Protein AF-A0A7S2AUG2-F1 (afdb_monomer_lite)

Structure (mmCIF, N/CA/C/O backbone):
data_AF-A0A7S2AUG2-F1
#
_entry.id   AF-A0A7S2AUG2-F1
#
loop_
_atom_site.group_PDB
_atom_site.id
_atom_site.type_symbol
_atom_site.label_atom_id
_atom_site.label_alt_id
_atom_site.label_comp_id
_atom_site.label_asym_id
_atom_site.label_entity_id
_atom_site.label_seq_id
_atom_site.pdbx_PDB_ins_code
_atom_site.Cartn_x
_atom_site.Cartn_y
_atom_site.Cartn_z
_atom_site.occupancy
_atom_site.B_iso_or_equiv
_atom_site.auth_seq_id
_atom_site.auth_comp_id
_atom_site.auth_asym_id
_atom_site.auth_atom_id
_atom_site.pdbx_PDB_model_num
ATOM 1 N N . GLU A 1 1 ? -37.306 -0.363 80.518 1.00 59.56 1 GLU A N 1
ATOM 2 C CA . GLU A 1 1 ? -37.114 -1.447 79.529 1.00 59.56 1 GLU A CA 1
ATOM 3 C C . GLU A 1 1 ? -37.468 -1.031 78.102 1.00 59.56 1 GLU A C 1
ATOM 5 O O . GLU A 1 1 ? -36.649 -1.265 77.224 1.00 59.56 1 GLU A O 1
ATOM 10 N N . GLU A 1 2 ? -38.588 -0.342 77.850 1.00 64.19 2 GLU A N 1
ATOM 11 C CA . GLU A 1 2 ? -38.976 0.049 76.476 1.00 64.19 2 GLU A CA 1
ATOM 12 C C . GLU A 1 2 ? -37.967 0.936 75.726 1.00 64.19 2 GLU A C 1
ATOM 14 O O . GLU A 1 2 ? -37.746 0.737 74.535 1.00 64.19 2 GLU A O 1
ATOM 19 N N . MET A 1 3 ? -37.317 1.888 76.406 1.00 69.75 3 MET A N 1
ATOM 20 C CA . MET A 1 3 ? -36.352 2.797 75.766 1.00 69.75 3 MET A CA 1
ATOM 21 C C . MET A 1 3 ? -35.108 2.053 75.240 1.00 69.75 3 MET A C 1
ATOM 23 O O . MET A 1 3 ? -34.618 2.369 74.161 1.00 69.75 3 MET A O 1
ATOM 27 N N . ASN A 1 4 ? -34.655 1.009 75.947 1.00 74.69 4 ASN A N 1
ATOM 28 C CA . ASN A 1 4 ? -33.542 0.167 75.493 1.00 74.69 4 ASN A CA 1
ATOM 29 C C . ASN A 1 4 ? -33.949 -0.744 74.326 1.00 74.69 4 ASN A C 1
ATOM 31 O O . ASN A 1 4 ? -33.143 -0.967 73.431 1.00 74.69 4 ASN A O 1
ATOM 35 N N . SER A 1 5 ? -35.191 -1.247 74.308 1.00 76.44 5 SER A N 1
ATOM 36 C CA . SER A 1 5 ? -35.702 -2.029 73.170 1.00 76.44 5 SER A CA 1
ATOM 37 C C . SER A 1 5 ? -35.853 -1.189 71.904 1.00 76.44 5 SER A C 1
ATOM 39 O O . SER A 1 5 ? -35.453 -1.643 70.837 1.00 76.44 5 SER A O 1
ATOM 41 N N . LYS A 1 6 ? -36.366 0.046 72.012 1.00 79.50 6 LYS A N 1
ATOM 42 C CA . LYS A 1 6 ? -36.430 0.971 70.870 1.00 79.50 6 LYS A CA 1
ATOM 43 C C . LYS A 1 6 ? -35.042 1.299 70.332 1.00 79.50 6 LYS A C 1
ATOM 45 O O . LYS A 1 6 ? -34.804 1.141 69.145 1.00 79.50 6 LYS A O 1
ATOM 50 N N . HIS A 1 7 ? -34.103 1.642 71.211 1.00 78.25 7 HIS A N 1
ATOM 51 C CA . HIS A 1 7 ? -32.739 1.951 70.790 1.00 78.25 7 HIS A CA 1
ATOM 52 C C . HIS A 1 7 ? -32.038 0.765 70.101 1.00 78.25 7 HIS A C 1
ATOM 54 O O . HIS A 1 7 ? -31.356 0.954 69.098 1.00 78.25 7 HIS A O 1
ATOM 60 N N . ALA A 1 8 ? -32.237 -0.463 70.593 1.00 80.69 8 ALA A N 1
ATOM 61 C CA . ALA A 1 8 ? -31.700 -1.665 69.956 1.00 80.69 8 ALA A CA 1
ATOM 62 C C . ALA A 1 8 ? -32.336 -1.941 68.581 1.00 80.69 8 ALA A C 1
ATOM 64 O O . ALA A 1 8 ? -31.638 -2.338 67.651 1.00 80.69 8 ALA A O 1
ATOM 65 N N . HIS A 1 9 ? -33.644 -1.713 68.441 1.00 84.81 9 HIS A N 1
ATOM 66 C CA . HIS A 1 9 ? -34.346 -1.835 67.165 1.00 84.81 9 HIS A CA 1
ATOM 67 C C . HIS A 1 9 ? -33.869 -0.793 66.140 1.00 84.81 9 HIS A C 1
ATOM 69 O O . HIS A 1 9 ? -33.627 -1.137 64.982 1.00 84.81 9 HIS A O 1
ATOM 75 N N . ASP A 1 10 ? -33.695 0.459 66.566 1.00 82.31 10 ASP A N 1
ATOM 76 C CA . ASP A 1 10 ? -33.232 1.549 65.703 1.00 82.31 10 ASP A CA 1
ATOM 77 C C . ASP A 1 10 ? -31.793 1.306 65.232 1.00 82.31 10 ASP A C 1
ATOM 79 O O . ASP A 1 10 ? -31.512 1.433 64.045 1.00 82.31 10 ASP A O 1
ATOM 83 N N . MET A 1 11 ? -30.910 0.837 66.122 1.00 83.62 11 MET A N 1
ATOM 84 C CA . MET A 1 11 ? -29.545 0.418 65.773 1.00 83.62 11 MET A CA 1
ATOM 85 C C . MET A 1 11 ? -29.521 -0.684 64.703 1.00 83.62 11 MET A C 1
ATOM 87 O O . MET A 1 11 ? -28.747 -0.602 63.755 1.00 83.62 11 MET A O 1
ATOM 91 N N . ILE A 1 12 ? -30.372 -1.710 64.831 1.00 87.00 12 ILE A N 1
ATOM 92 C CA . ILE A 1 12 ? -30.453 -2.807 63.849 1.00 87.00 12 ILE A CA 1
ATOM 93 C C . ILE A 1 12 ? -31.020 -2.310 62.514 1.00 87.00 12 ILE A C 1
ATOM 95 O O . ILE A 1 12 ? -30.540 -2.705 61.454 1.00 87.00 12 ILE A O 1
ATOM 99 N N . SER A 1 13 ? -32.031 -1.441 62.552 1.00 83.44 13 SER A N 1
ATOM 100 C CA . SER A 1 13 ? -32.636 -0.870 61.343 1.00 83.44 13 SER A CA 1
ATOM 101 C C . SER A 1 13 ? -31.648 0.020 60.587 1.00 83.44 13 SER A C 1
ATOM 103 O O . SER A 1 13 ? -31.596 -0.022 59.358 1.00 83.44 13 SER A O 1
ATOM 105 N N . GLN A 1 14 ? -30.829 0.781 61.315 1.00 83.06 14 GLN A N 1
ATOM 106 C CA . GLN A 1 14 ? -29.782 1.621 60.747 1.00 83.06 14 GLN A CA 1
ATOM 107 C C . GLN A 1 14 ? -28.657 0.775 60.132 1.00 83.06 14 GLN A C 1
ATOM 109 O O . GLN A 1 14 ? -28.322 0.984 58.972 1.00 83.06 14 GLN A O 1
ATOM 114 N N . ASP A 1 15 ? -28.180 -0.263 60.828 1.00 85.50 15 ASP A N 1
ATOM 115 C CA . ASP A 1 15 ? -27.170 -1.199 60.302 1.00 85.50 15 ASP A CA 1
ATOM 116 C C . ASP A 1 15 ? -27.651 -1.929 59.030 1.00 85.50 15 ASP A C 1
ATOM 118 O O . ASP A 1 15 ? -26.921 -2.048 58.045 1.00 85.50 15 ASP A O 1
ATOM 122 N N . LEU A 1 16 ? -28.921 -2.354 58.997 1.00 86.25 16 LEU A N 1
ATOM 123 C CA . LEU A 1 16 ? -29.547 -2.928 57.799 1.00 86.25 16 LEU A CA 1
ATOM 124 C C . LEU A 1 16 ? -29.630 -1.918 56.648 1.00 86.25 16 LEU A C 1
ATOM 126 O O . LEU A 1 16 ? -29.385 -2.288 55.499 1.00 86.25 16 LEU A O 1
ATOM 130 N N . THR A 1 17 ? -29.964 -0.662 56.943 1.00 87.00 17 THR A N 1
ATOM 131 C CA . THR A 1 17 ? -30.062 0.408 55.939 1.00 87.00 17 THR A CA 1
ATOM 132 C C . THR A 1 17 ? -28.692 0.716 55.341 1.00 87.00 17 THR A C 1
ATOM 134 O O . THR A 1 17 ? -28.545 0.681 54.118 1.00 87.00 17 THR A O 1
ATOM 137 N N . ASP A 1 18 ? -27.675 0.885 56.185 1.00 85.31 18 ASP A N 1
ATOM 138 C CA . ASP A 1 18 ? -26.287 1.107 55.773 1.00 85.31 18 ASP A CA 1
ATOM 139 C C . ASP A 1 18 ? -25.755 -0.087 54.961 1.00 85.31 18 ASP A C 1
ATOM 141 O O . ASP A 1 18 ? -25.044 0.076 53.965 1.00 85.31 18 ASP A O 1
ATOM 145 N N . SER A 1 19 ? -26.119 -1.316 55.342 1.00 86.88 19 SER A N 1
ATOM 146 C CA . SER A 1 19 ? -25.748 -2.528 54.605 1.00 86.88 19 SER A CA 1
ATOM 147 C C . SER A 1 19 ? -26.384 -2.573 53.210 1.00 86.88 19 SER A C 1
ATOM 149 O O . SER A 1 19 ? -25.706 -2.891 52.228 1.00 86.88 19 SER A O 1
ATOM 151 N N . ILE A 1 20 ? -27.666 -2.207 53.094 1.00 88.12 20 ILE A N 1
ATOM 152 C CA . ILE A 1 20 ? -28.375 -2.126 51.810 1.00 88.12 20 ILE A CA 1
ATOM 153 C C . ILE A 1 20 ? -27.766 -1.034 50.927 1.00 88.12 20 ILE A C 1
ATOM 155 O O . ILE A 1 20 ? -27.538 -1.287 49.745 1.00 88.12 20 ILE A O 1
ATOM 159 N N . GLU A 1 21 ? -27.475 0.148 51.471 1.00 87.62 21 GLU A N 1
ATOM 160 C CA . GLU A 1 21 ? -26.877 1.252 50.714 1.00 87.62 21 GLU A CA 1
ATOM 161 C C . GLU A 1 21 ? -25.487 0.876 50.186 1.00 87.62 21 GLU A C 1
ATOM 163 O O . GLU A 1 21 ? -25.208 1.011 48.990 1.00 87.62 21 GLU A O 1
ATOM 168 N N . ASN A 1 22 ? -24.640 0.298 51.043 1.00 82.31 22 ASN A N 1
ATOM 169 C CA . ASN A 1 22 ? -23.328 -0.197 50.638 1.00 82.31 22 ASN A CA 1
ATOM 170 C C . ASN A 1 22 ? -23.440 -1.282 49.559 1.00 82.31 22 ASN A C 1
ATOM 172 O O . ASN A 1 22 ? -22.721 -1.231 48.561 1.00 82.31 22 ASN A O 1
ATOM 176 N N . ALA A 1 23 ? -24.374 -2.230 49.702 1.00 85.88 23 ALA A N 1
ATOM 177 C CA . ALA A 1 23 ? -24.614 -3.257 48.691 1.00 85.88 23 ALA A CA 1
ATOM 178 C C . ALA A 1 23 ? -25.109 -2.661 47.360 1.00 85.88 23 ALA A C 1
ATOM 180 O O . ALA A 1 23 ? -24.670 -3.096 46.293 1.00 85.88 23 ALA A O 1
ATOM 181 N N . GLN A 1 24 ? -25.987 -1.654 47.396 1.00 84.56 24 GLN A N 1
ATOM 182 C CA . GLN A 1 24 ? -26.474 -0.951 46.205 1.00 84.56 24 GLN A CA 1
ATOM 183 C C . GLN A 1 24 ? -25.341 -0.200 45.493 1.00 84.56 24 GLN A C 1
ATOM 185 O O . GLN A 1 24 ? -25.209 -0.315 44.270 1.00 84.56 24 GLN A O 1
ATOM 190 N N . LYS A 1 25 ? -24.472 0.484 46.243 1.00 83.56 25 LYS A N 1
ATOM 191 C CA . LYS A 1 25 ? -23.287 1.163 45.705 1.00 83.56 25 LYS A CA 1
ATOM 192 C C . LYS A 1 25 ? -22.303 0.181 45.067 1.00 83.56 25 LYS A C 1
ATOM 194 O O . LYS A 1 25 ? -21.866 0.391 43.936 1.00 83.56 25 LYS A O 1
ATOM 199 N N . ASP A 1 26 ? -22.038 -0.938 45.736 1.00 84.06 26 ASP A N 1
ATOM 200 C CA . ASP A 1 26 ? -21.208 -2.025 45.214 1.00 84.06 26 ASP A CA 1
ATOM 201 C C . ASP A 1 26 ? -21.760 -2.591 43.898 1.00 84.06 26 ASP A C 1
ATOM 203 O O . ASP A 1 26 ? -21.009 -2.857 42.954 1.00 84.06 26 ASP A O 1
ATOM 207 N N . ILE A 1 27 ? -23.080 -2.793 43.818 1.00 85.69 27 ILE A N 1
ATOM 208 C CA . ILE A 1 27 ? -23.756 -3.269 42.605 1.00 85.69 27 ILE A CA 1
ATOM 209 C C . ILE A 1 27 ? -23.610 -2.243 41.480 1.00 85.69 27 ILE A C 1
ATOM 211 O O . ILE A 1 27 ? -23.295 -2.633 40.349 1.00 85.69 27 ILE A O 1
ATOM 215 N N . ALA A 1 28 ? -23.800 -0.954 41.768 1.00 81.50 28 ALA A N 1
ATOM 216 C CA . ALA A 1 28 ? -23.652 0.117 40.789 1.00 81.50 28 ALA A CA 1
ATOM 217 C C . ALA A 1 28 ? -22.216 0.176 40.241 1.00 81.50 28 ALA A C 1
ATOM 219 O O . ALA A 1 28 ? -22.011 0.079 39.026 1.00 81.50 28 ALA A O 1
ATOM 220 N N . GLU A 1 29 ? -21.205 0.210 41.115 1.00 79.94 29 GLU A N 1
ATOM 221 C CA . GLU A 1 29 ? -19.793 0.229 40.716 1.00 79.94 29 GLU A CA 1
ATOM 222 C C . GLU A 1 29 ? -19.404 -1.018 39.910 1.00 79.94 29 GLU A C 1
ATOM 224 O O . GLU A 1 29 ? -18.753 -0.918 38.859 1.00 79.94 29 GLU A O 1
ATOM 229 N N . LYS A 1 30 ? -19.836 -2.211 40.342 1.00 83.94 30 LYS A N 1
ATOM 230 C CA . LYS A 1 30 ? -19.576 -3.466 39.616 1.00 83.94 30 LYS A CA 1
ATOM 231 C C . LYS A 1 30 ? -20.273 -3.490 38.259 1.00 83.94 30 LYS A C 1
ATOM 233 O O . LYS A 1 30 ? -19.683 -3.981 37.292 1.00 83.94 30 LYS A O 1
ATOM 238 N N . THR A 1 31 ? -21.476 -2.931 38.151 1.00 85.31 31 THR A N 1
ATOM 239 C CA . THR A 1 31 ? -22.224 -2.840 36.888 1.00 85.31 31 THR A CA 1
ATOM 240 C C . THR A 1 31 ? -21.525 -1.913 35.899 1.00 85.31 31 THR A C 1
ATOM 242 O O . THR A 1 31 ? -21.250 -2.332 34.771 1.00 85.31 31 THR A O 1
ATOM 245 N N . VAL A 1 32 ? -21.127 -0.713 36.332 1.00 84.12 32 VAL A N 1
ATOM 246 C CA . VAL A 1 32 ? -20.344 0.229 35.514 1.00 84.12 32 VAL A CA 1
ATOM 247 C C . VAL A 1 32 ? -19.020 -0.403 35.086 1.00 84.12 32 VAL A C 1
ATOM 249 O O . VAL A 1 32 ? -18.638 -0.362 33.914 1.00 84.12 32 VAL A O 1
ATOM 252 N N . THR A 1 33 ? -18.327 -1.073 36.009 1.00 77.38 33 THR A N 1
ATOM 253 C CA . THR A 1 33 ? -17.048 -1.727 35.713 1.00 77.38 33 THR A CA 1
ATOM 254 C C . THR A 1 33 ? -17.209 -2.866 34.707 1.00 77.38 33 THR A C 1
ATOM 256 O O . THR A 1 33 ? -16.374 -3.015 33.811 1.00 77.38 33 THR A O 1
ATOM 259 N N . LYS A 1 34 ? -18.280 -3.661 34.819 1.00 84.44 34 LYS A N 1
ATOM 260 C CA . LYS A 1 34 ? -18.617 -4.726 33.867 1.00 84.44 34 LYS A CA 1
ATOM 261 C C . LYS A 1 34 ? -18.891 -4.154 32.479 1.00 84.44 34 LYS A C 1
ATOM 263 O O . LYS A 1 34 ? -18.323 -4.659 31.513 1.00 84.44 34 LYS A O 1
ATOM 268 N N . GLN A 1 35 ? -19.704 -3.102 32.381 1.00 81.62 35 GLN A N 1
ATOM 269 C CA . GLN A 1 35 ? -20.001 -2.438 31.110 1.00 81.62 35 GLN A CA 1
ATOM 270 C C . GLN A 1 35 ? -18.728 -1.882 30.465 1.00 81.62 35 GLN A C 1
ATOM 272 O O . GLN A 1 35 ? -18.445 -2.200 29.314 1.00 81.62 35 GLN A O 1
ATOM 277 N N . ARG A 1 36 ? -17.889 -1.169 31.229 1.00 75.25 36 ARG A N 1
ATOM 278 C CA . ARG A 1 36 ? -16.605 -0.639 30.742 1.00 75.25 36 ARG A CA 1
ATOM 279 C C . ARG A 1 36 ? -15.670 -1.742 30.241 1.00 75.25 36 ARG A C 1
ATOM 281 O O . ARG A 1 36 ? -15.009 -1.579 29.220 1.00 75.25 36 ARG A O 1
ATOM 288 N N . LYS A 1 37 ? -15.597 -2.876 30.950 1.00 80.25 37 LYS A N 1
ATOM 289 C CA . LYS A 1 37 ? -14.796 -4.033 30.519 1.00 80.25 37 LYS A CA 1
ATOM 290 C C . LYS A 1 37 ? -15.353 -4.674 29.247 1.00 80.25 37 LYS A C 1
ATOM 292 O O . LYS A 1 37 ? -14.564 -5.059 28.392 1.00 80.25 37 LYS A O 1
ATOM 297 N N . ALA A 1 38 ? -16.674 -4.779 29.112 1.00 84.31 38 ALA A N 1
ATOM 298 C CA . ALA A 1 38 ? -17.313 -5.317 27.913 1.00 84.31 38 ALA A CA 1
ATOM 299 C C . ALA A 1 38 ? -17.087 -4.410 26.691 1.00 84.31 38 ALA A C 1
ATOM 301 O O . ALA A 1 38 ? -16.708 -4.903 25.631 1.00 84.31 38 ALA A O 1
ATOM 302 N N . GLU A 1 39 ? -17.239 -3.094 26.862 1.00 82.19 39 GLU A N 1
ATOM 303 C CA . GLU A 1 39 ? -16.963 -2.084 25.834 1.00 82.19 39 GLU A CA 1
ATOM 304 C C . GLU A 1 39 ? -15.495 -2.133 25.394 1.00 82.19 39 GLU A C 1
ATOM 306 O O . GLU A 1 39 ? -15.204 -2.255 24.204 1.00 82.19 39 GLU A O 1
ATOM 311 N N . LYS A 1 40 ? -14.562 -2.158 26.354 1.00 81.56 40 LYS A N 1
ATOM 312 C CA . LYS A 1 40 ? -13.132 -2.282 26.056 1.00 81.56 40 LYS A CA 1
ATOM 313 C C . LYS A 1 40 ? -12.797 -3.592 25.341 1.00 81.56 40 LYS A C 1
ATOM 315 O O . LYS A 1 40 ? -12.080 -3.571 24.352 1.00 81.56 40 LYS A O 1
ATOM 320 N N . ALA A 1 41 ? -13.359 -4.720 25.776 1.00 83.31 41 ALA A N 1
ATOM 321 C CA . ALA A 1 41 ? -13.137 -6.003 25.112 1.00 83.31 41 ALA A CA 1
ATOM 322 C C . ALA A 1 41 ? -13.659 -6.018 23.663 1.00 83.31 41 ALA A C 1
ATOM 324 O O . ALA A 1 41 ? -13.050 -6.647 22.797 1.00 83.31 41 ALA A O 1
ATOM 325 N N . ALA A 1 42 ? -14.774 -5.335 23.386 1.00 85.75 42 ALA A N 1
ATOM 326 C CA . ALA A 1 42 ? -15.290 -5.181 22.028 1.00 85.75 42 ALA A CA 1
ATOM 327 C C . ALA A 1 42 ? -14.369 -4.297 21.168 1.00 85.75 42 ALA A C 1
ATOM 329 O O . ALA A 1 42 ? -14.062 -4.666 20.032 1.00 85.75 42 ALA A O 1
ATOM 330 N N . LEU A 1 43 ? -13.880 -3.181 21.721 1.00 83.94 43 LEU A N 1
ATOM 331 C CA . LEU A 1 43 ? -12.926 -2.295 21.050 1.00 83.94 43 LEU A CA 1
ATOM 332 C C . LEU A 1 43 ? -11.610 -3.017 20.735 1.00 83.94 43 LEU A C 1
ATOM 334 O O . LEU A 1 43 ? -11.161 -2.989 19.591 1.00 83.94 43 LEU A O 1
ATOM 338 N N . ASP A 1 44 ? -11.043 -3.720 21.717 1.00 87.19 44 ASP A N 1
ATOM 339 C CA . ASP A 1 44 ? -9.790 -4.463 21.576 1.00 87.19 44 ASP A CA 1
ATOM 340 C C . ASP A 1 44 ? -9.933 -5.574 20.518 1.00 87.19 44 ASP A C 1
ATOM 342 O O . ASP A 1 44 ? -9.045 -5.762 19.689 1.00 87.19 44 ASP A O 1
ATOM 346 N N . LYS A 1 45 ? -11.081 -6.273 20.464 1.00 89.50 45 LYS A N 1
ATOM 347 C CA . LYS A 1 45 ? -11.375 -7.247 19.394 1.00 89.50 45 LYS A CA 1
ATOM 348 C C . LYS A 1 45 ? -11.443 -6.598 18.013 1.00 89.50 45 LYS A C 1
ATOM 350 O O . LYS A 1 45 ? -10.901 -7.156 17.058 1.00 89.50 45 LYS A O 1
ATOM 355 N N . LYS A 1 46 ? -12.089 -5.434 17.894 1.00 88.12 46 LYS A N 1
ATOM 356 C CA . LYS A 1 46 ? -12.156 -4.683 16.630 1.00 88.12 46 LYS A CA 1
ATOM 357 C C . LYS A 1 46 ? -10.757 -4.243 16.188 1.00 88.12 46 LYS A C 1
ATOM 359 O O . LYS A 1 46 ? -10.386 -4.464 15.037 1.00 88.12 46 LYS A O 1
ATOM 364 N N . GLN A 1 47 ? -9.965 -3.680 17.103 1.00 90.38 47 GLN A N 1
ATOM 365 C CA . GLN A 1 47 ? -8.585 -3.268 16.836 1.00 90.38 47 GLN A CA 1
ATOM 366 C C . GLN A 1 47 ? -7.691 -4.447 16.457 1.00 90.38 47 GLN A C 1
ATOM 368 O O . GLN A 1 47 ? -6.891 -4.318 15.533 1.00 90.38 47 GLN A O 1
ATOM 373 N N . LEU A 1 48 ? -7.842 -5.601 17.109 1.00 89.94 48 LEU A N 1
ATOM 374 C CA . LEU A 1 48 ? -7.094 -6.808 16.762 1.00 89.94 48 LEU A CA 1
ATOM 375 C C . LEU A 1 48 ? -7.393 -7.258 15.325 1.00 89.94 48 LEU A C 1
ATOM 377 O O . LEU A 1 48 ? -6.463 -7.555 14.575 1.00 89.94 48 LEU A O 1
ATOM 381 N N . GLY A 1 49 ? -8.670 -7.267 14.926 1.00 90.69 49 GLY A N 1
ATOM 382 C CA . GLY A 1 49 ? -9.079 -7.610 13.561 1.00 90.69 49 GLY A CA 1
ATOM 383 C C . GLY A 1 49 ? -8.479 -6.658 12.526 1.00 90.69 49 GLY A C 1
ATOM 384 O O . GLY A 1 49 ? -7.814 -7.101 11.592 1.00 90.69 49 GLY A O 1
ATOM 385 N N . ALA A 1 50 ? -8.627 -5.349 12.747 1.00 92.19 50 ALA A N 1
ATOM 386 C CA . ALA A 1 50 ? -8.046 -4.323 11.882 1.00 92.19 50 ALA A CA 1
ATOM 387 C C . ALA A 1 50 ? -6.514 -4.448 11.779 1.00 92.19 50 ALA A C 1
ATOM 389 O O . ALA A 1 50 ? -5.962 -4.449 10.683 1.00 92.19 50 ALA A O 1
ATOM 390 N N . THR A 1 51 ? -5.827 -4.639 12.909 1.00 89.81 51 THR A N 1
ATOM 391 C CA . THR A 1 51 ? -4.361 -4.789 12.950 1.00 89.81 51 THR A CA 1
ATOM 392 C C . THR A 1 51 ? -3.899 -6.044 12.214 1.00 89.81 51 THR A C 1
ATOM 394 O O . THR A 1 51 ? -2.875 -6.022 11.536 1.00 89.81 51 THR A O 1
ATOM 397 N N . THR A 1 52 ? -4.654 -7.139 12.313 1.00 93.50 52 THR A N 1
ATOM 398 C CA . THR A 1 52 ? -4.342 -8.390 11.607 1.00 93.50 52 THR A CA 1
ATOM 399 C C . THR A 1 52 ? -4.462 -8.213 10.095 1.00 93.50 52 THR A C 1
ATOM 401 O O . THR A 1 52 ? -3.570 -8.645 9.366 1.00 93.50 52 THR A O 1
ATOM 404 N N . ASN A 1 53 ? -5.505 -7.521 9.629 1.00 91.94 53 ASN A N 1
ATOM 405 C CA . ASN A 1 53 ? -5.682 -7.222 8.207 1.00 91.94 53 ASN A CA 1
ATOM 406 C C . ASN A 1 53 ? -4.552 -6.329 7.678 1.00 91.94 53 ASN A C 1
ATOM 408 O O . ASN A 1 53 ? -3.893 -6.690 6.706 1.00 91.94 53 ASN A O 1
ATOM 412 N N . VAL A 1 54 ? -4.250 -5.231 8.379 1.00 94.44 54 VAL A N 1
ATOM 413 C CA . VAL A 1 54 ? -3.152 -4.318 8.015 1.00 94.44 54 VAL A CA 1
ATOM 414 C C . VAL A 1 54 ? -1.802 -5.044 8.003 1.00 94.44 54 VAL A C 1
ATOM 416 O O . VAL A 1 54 ? -0.973 -4.811 7.125 1.00 94.44 54 VAL A O 1
ATOM 419 N N . LYS A 1 55 ? -1.560 -5.970 8.941 1.00 94.75 55 LYS A N 1
ATOM 420 C CA . LYS A 1 55 ? -0.344 -6.799 8.946 1.00 94.75 55 LYS A CA 1
ATOM 421 C C . LYS A 1 55 ? -0.245 -7.666 7.688 1.00 94.75 55 LYS A C 1
ATOM 423 O O . LYS A 1 55 ? 0.821 -7.697 7.081 1.00 94.75 55 LYS A O 1
ATOM 428 N N . ALA A 1 56 ? -1.329 -8.331 7.290 1.00 95.06 56 ALA A N 1
ATOM 429 C CA . ALA A 1 56 ? -1.348 -9.170 6.093 1.00 95.06 56 ALA A CA 1
ATOM 430 C C . ALA A 1 56 ? -1.117 -8.352 4.807 1.00 95.06 56 ALA A C 1
ATOM 432 O O . ALA A 1 56 ? -0.338 -8.754 3.943 1.00 95.06 56 ALA A O 1
ATOM 433 N N . GLU A 1 57 ? -1.734 -7.174 4.694 1.00 94.56 57 GLU A N 1
ATOM 434 C CA . GLU A 1 57 ? -1.510 -6.256 3.569 1.00 94.56 57 GLU A CA 1
ATOM 435 C C . GLU A 1 57 ? -0.063 -5.755 3.506 1.00 94.56 57 GLU A C 1
ATOM 437 O O . GLU A 1 57 ? 0.543 -5.727 2.430 1.00 94.56 57 GLU A O 1
ATOM 442 N N . ASN A 1 58 ? 0.529 -5.424 4.656 1.00 95.25 58 ASN A N 1
ATOM 443 C CA . ASN A 1 58 ? 1.928 -5.012 4.743 1.00 95.25 58 ASN A CA 1
ATOM 444 C C . ASN A 1 58 ? 2.890 -6.142 4.350 1.00 95.25 58 ASN A C 1
ATOM 446 O O . ASN A 1 58 ? 3.861 -5.888 3.639 1.00 95.25 58 ASN A O 1
ATOM 450 N N . GLU A 1 59 ? 2.628 -7.384 4.766 1.00 96.12 59 GLU A N 1
ATOM 451 C CA . GLU A 1 59 ? 3.433 -8.552 4.376 1.00 96.12 59 GLU A CA 1
ATOM 452 C C . GLU A 1 59 ? 3.387 -8.782 2.858 1.00 96.12 59 GLU A C 1
ATOM 454 O O . GLU A 1 59 ? 4.431 -8.965 2.226 1.00 96.12 59 GLU A O 1
ATOM 459 N N . ASN A 1 60 ? 2.201 -8.677 2.254 1.00 94.69 60 ASN A N 1
ATOM 460 C CA . ASN A 1 60 ? 2.035 -8.778 0.804 1.00 94.69 60 ASN A CA 1
ATOM 461 C C . ASN A 1 60 ? 2.753 -7.644 0.061 1.00 94.69 60 ASN A C 1
ATOM 463 O O . ASN A 1 60 ? 3.447 -7.886 -0.928 1.00 94.69 60 ASN A O 1
ATOM 467 N N . THR A 1 61 ? 2.630 -6.412 0.555 1.00 95.38 61 THR A N 1
ATOM 468 C CA . THR A 1 61 ? 3.284 -5.237 -0.037 1.00 95.38 61 THR A CA 1
ATOM 469 C C . THR A 1 61 ? 4.802 -5.345 0.058 1.00 95.38 61 THR A C 1
ATOM 471 O O . THR A 1 61 ? 5.505 -5.051 -0.911 1.00 95.38 61 THR A O 1
ATOM 474 N N . LEU A 1 62 ? 5.328 -5.825 1.188 1.00 96.38 62 LEU A N 1
ATOM 475 C CA . LEU A 1 62 ? 6.757 -6.063 1.373 1.00 96.38 62 LEU A CA 1
ATOM 476 C C . LEU A 1 62 ? 7.276 -7.119 0.391 1.00 96.38 62 LEU A C 1
ATOM 478 O O . LEU A 1 62 ? 8.319 -6.911 -0.234 1.00 96.38 62 LEU A O 1
ATOM 482 N N . ALA A 1 63 ? 6.549 -8.225 0.222 1.00 96.38 63 ALA A N 1
ATOM 483 C CA . ALA A 1 63 ? 6.908 -9.271 -0.731 1.00 96.38 63 ALA A CA 1
ATOM 484 C C . ALA A 1 63 ? 6.907 -8.742 -2.175 1.00 96.38 63 ALA A C 1
ATOM 486 O O . ALA A 1 63 ? 7.897 -8.910 -2.889 1.00 96.38 63 ALA A O 1
ATOM 487 N N . ALA A 1 64 ? 5.849 -8.033 -2.582 1.00 95.75 64 ALA A N 1
ATOM 488 C CA . ALA A 1 64 ? 5.742 -7.435 -3.913 1.00 95.75 64 ALA A CA 1
ATOM 489 C C . ALA A 1 64 ? 6.871 -6.425 -4.181 1.00 95.75 64 ALA A C 1
ATOM 491 O O . ALA A 1 64 ? 7.547 -6.503 -5.207 1.00 95.75 64 ALA A O 1
ATOM 492 N N . THR A 1 65 ? 7.137 -5.538 -3.220 1.00 95.31 65 THR A N 1
ATOM 493 C CA . THR A 1 65 ? 8.191 -4.517 -3.324 1.00 95.31 65 THR A CA 1
ATOM 494 C C . THR A 1 65 ? 9.581 -5.146 -3.397 1.00 95.31 65 THR A C 1
ATOM 496 O O . THR A 1 65 ? 10.450 -4.670 -4.128 1.00 95.31 65 THR A O 1
ATOM 499 N N . THR A 1 66 ? 9.809 -6.238 -2.663 1.00 97.00 66 THR A N 1
ATOM 500 C CA . THR A 1 66 ? 11.086 -6.961 -2.692 1.00 97.00 66 THR A CA 1
ATOM 501 C C . THR A 1 66 ? 11.330 -7.559 -4.073 1.00 97.00 66 THR A C 1
ATOM 503 O O . THR A 1 66 ? 12.401 -7.347 -4.646 1.00 97.00 66 THR A O 1
ATOM 506 N N . THR A 1 67 ? 10.329 -8.231 -4.645 1.00 96.19 67 THR A N 1
ATOM 507 C CA . THR A 1 67 ? 10.398 -8.763 -6.011 1.00 96.19 67 THR A CA 1
ATOM 508 C C . THR A 1 67 ? 10.670 -7.649 -7.017 1.00 96.19 67 THR A C 1
ATOM 510 O O . THR A 1 67 ? 11.652 -7.719 -7.757 1.00 96.19 67 THR A O 1
ATOM 513 N N . GLU A 1 68 ? 9.898 -6.563 -6.974 1.00 96.19 68 GLU A N 1
ATOM 514 C CA . GLU A 1 68 ? 10.062 -5.432 -7.890 1.00 96.19 68 GLU A CA 1
ATOM 515 C C . GLU A 1 68 ? 11.460 -4.798 -7.785 1.00 96.19 68 GLU A C 1
ATOM 517 O O . GLU A 1 68 ? 12.081 -4.463 -8.796 1.00 96.19 68 GLU A O 1
ATOM 522 N N . CYS A 1 69 ? 12.001 -4.674 -6.571 1.00 97.00 69 CYS A N 1
ATOM 523 C CA . CYS A 1 69 ? 13.353 -4.169 -6.347 1.00 97.00 69 CYS A CA 1
ATOM 524 C C . CYS A 1 69 ? 14.408 -5.070 -7.007 1.00 97.00 69 CYS A C 1
ATOM 526 O O . CYS A 1 69 ? 15.324 -4.573 -7.671 1.00 97.00 69 CYS A O 1
ATOM 528 N N . THR A 1 70 ? 14.269 -6.394 -6.880 1.00 95.62 70 THR A N 1
ATOM 529 C CA . THR A 1 70 ? 15.200 -7.343 -7.508 1.00 95.62 70 THR A CA 1
ATOM 530 C C . THR A 1 70 ? 15.129 -7.304 -9.033 1.00 95.62 70 THR A C 1
ATOM 532 O O . THR A 1 70 ? 16.169 -7.191 -9.685 1.00 95.62 70 THR A O 1
ATOM 535 N N . GLU A 1 71 ? 13.926 -7.297 -9.608 1.00 95.75 71 GLU A N 1
ATOM 536 C CA . GLU A 1 71 ? 13.718 -7.225 -11.056 1.00 95.75 71 GLU A CA 1
ATOM 537 C C . GLU A 1 71 ? 14.258 -5.915 -11.635 1.00 95.75 71 GLU A C 1
ATOM 539 O O . GLU A 1 71 ? 15.004 -5.920 -12.620 1.00 95.75 71 GLU A O 1
ATOM 544 N N . LYS A 1 72 ? 13.961 -4.778 -10.990 1.00 96.69 72 LYS A N 1
ATOM 545 C CA . LYS A 1 72 ? 14.480 -3.470 -11.412 1.00 96.69 72 LYS A CA 1
ATOM 546 C C . LYS A 1 72 ? 15.996 -3.406 -11.326 1.00 96.69 72 LYS A C 1
ATOM 548 O O . LYS A 1 72 ? 16.618 -2.839 -12.222 1.00 96.69 72 LYS A O 1
ATOM 553 N N . LYS A 1 73 ? 16.602 -3.991 -10.291 1.00 97.00 73 LYS A N 1
ATOM 554 C CA . LYS A 1 73 ? 18.062 -4.043 -10.153 1.00 97.00 73 LYS A CA 1
ATOM 555 C C . LYS A 1 73 ? 18.705 -4.828 -11.298 1.00 97.00 73 LYS A C 1
ATOM 557 O O . LYS A 1 73 ? 19.683 -4.350 -11.872 1.00 97.00 73 LYS A O 1
ATOM 562 N N . LEU A 1 74 ? 18.151 -5.990 -11.649 1.00 95.25 74 LEU A N 1
ATOM 563 C CA . LEU A 1 74 ? 18.632 -6.797 -12.775 1.00 95.25 74 LEU A CA 1
ATOM 564 C C . LEU A 1 74 ? 18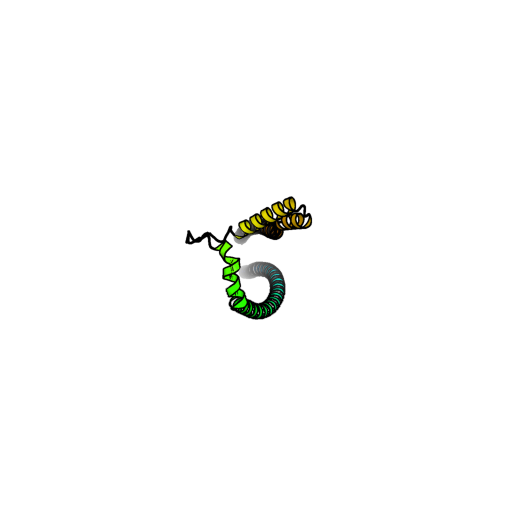.462 -6.049 -14.103 1.00 95.25 74 LEU A C 1
ATOM 566 O O . LEU A 1 74 ? 19.441 -5.855 -14.822 1.00 95.25 74 LEU A O 1
ATOM 570 N N . SER A 1 75 ? 17.264 -5.517 -14.368 1.00 95.62 75 SER A N 1
ATOM 571 C CA . SER A 1 75 ? 16.987 -4.742 -15.584 1.00 95.62 75 SER A CA 1
ATOM 572 C C . SER A 1 75 ? 17.887 -3.509 -15.706 1.00 95.62 75 SER A C 1
ATOM 574 O O . SER A 1 75 ? 18.335 -3.164 -16.799 1.00 95.62 75 SER A O 1
ATOM 576 N N . PHE A 1 76 ? 18.184 -2.830 -14.594 1.00 96.44 76 PHE A N 1
ATOM 577 C CA . PHE A 1 76 ? 19.086 -1.682 -14.589 1.00 96.44 76 PHE A CA 1
ATOM 578 C C . PHE A 1 76 ? 20.522 -2.081 -14.946 1.00 96.44 76 PHE A C 1
ATOM 580 O O . PHE A 1 76 ? 21.154 -1.400 -15.752 1.00 96.44 76 PHE A O 1
ATOM 587 N N . ALA A 1 77 ? 21.024 -3.195 -14.404 1.00 95.56 77 ALA A N 1
ATOM 588 C CA . ALA A 1 77 ? 22.355 -3.705 -14.732 1.00 95.56 77 ALA A CA 1
ATOM 589 C C . ALA A 1 77 ? 22.470 -4.095 -16.217 1.00 95.56 77 ALA A C 1
ATOM 591 O O . ALA A 1 77 ? 23.433 -3.713 -16.885 1.00 95.56 77 ALA A O 1
ATOM 592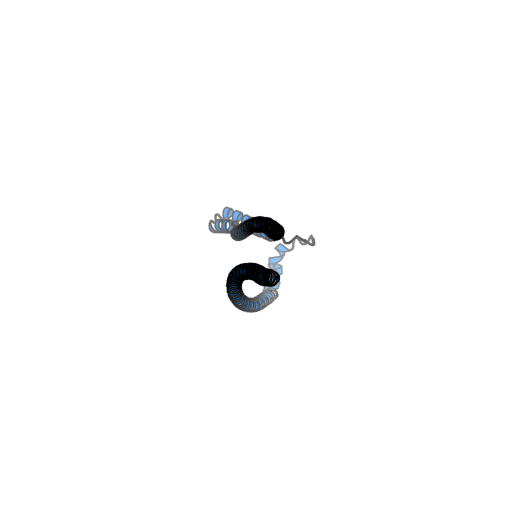 N N . GLU A 1 78 ? 21.462 -4.783 -16.758 1.00 95.38 78 GLU A N 1
ATOM 593 C CA . GLU A 1 78 ? 21.394 -5.136 -18.182 1.00 95.38 78 GLU A CA 1
ATOM 594 C C . GLU A 1 78 ? 21.366 -3.892 -19.075 1.00 95.38 78 GLU A C 1
ATOM 596 O O . GLU A 1 78 ? 22.142 -3.794 -20.026 1.00 95.38 78 GLU A O 1
ATOM 601 N N . LYS A 1 79 ? 20.533 -2.899 -18.737 1.00 93.94 79 LYS A N 1
ATOM 602 C CA . LYS A 1 79 ? 20.457 -1.622 -19.465 1.00 93.94 79 LYS A CA 1
ATOM 603 C C . LYS A 1 79 ? 21.767 -0.848 -19.420 1.00 93.94 79 LYS A C 1
ATOM 605 O O . LYS A 1 79 ? 22.140 -0.237 -20.416 1.00 93.94 79 LYS A O 1
ATOM 610 N N . GLN A 1 80 ? 22.471 -0.860 -18.291 1.00 95.12 80 GLN A N 1
ATOM 611 C CA . GLN A 1 80 ? 23.754 -0.173 -18.168 1.00 95.12 80 GLN A CA 1
ATOM 612 C C . GLN A 1 80 ? 24.815 -0.819 -19.070 1.00 95.12 80 GLN A C 1
ATOM 614 O O . GLN A 1 80 ? 25.568 -0.106 -19.735 1.00 95.12 80 GLN A O 1
ATOM 619 N N . LYS A 1 81 ? 24.826 -2.156 -19.153 1.00 95.06 81 LYS A N 1
ATOM 620 C CA . LYS A 1 81 ? 25.688 -2.892 -20.084 1.00 95.06 81 LYS A CA 1
ATOM 621 C C . LYS A 1 81 ? 25.334 -2.584 -21.543 1.00 95.06 81 LYS A C 1
ATOM 623 O O . LYS A 1 81 ? 26.211 -2.166 -22.292 1.00 95.06 81 LYS A O 1
ATOM 628 N N . LEU A 1 82 ? 24.057 -2.704 -21.914 1.00 95.56 82 LEU A N 1
ATOM 629 C CA . LEU A 1 82 ? 23.564 -2.388 -23.261 1.00 95.56 82 LEU A CA 1
ATOM 630 C C . LEU A 1 82 ? 23.898 -0.955 -23.674 1.00 95.56 82 LEU A C 1
ATOM 632 O O . LEU A 1 82 ? 24.334 -0.730 -24.794 1.00 95.56 82 LEU A O 1
ATOM 636 N N . ARG A 1 83 ? 23.762 0.017 -22.766 1.00 94.81 83 ARG A N 1
ATOM 637 C CA . ARG A 1 83 ? 24.096 1.413 -23.062 1.00 94.81 83 ARG A CA 1
ATOM 638 C C . ARG A 1 83 ? 25.586 1.620 -23.311 1.00 94.81 83 ARG A C 1
ATOM 640 O O . ARG A 1 83 ? 25.947 2.451 -24.137 1.00 94.81 83 ARG A O 1
ATOM 647 N N . LYS A 1 84 ? 26.459 0.881 -22.621 1.00 95.94 84 LYS A N 1
ATOM 648 C CA . LYS A 1 84 ? 27.897 0.920 -22.909 1.00 95.94 84 LYS A CA 1
ATOM 649 C C . LYS A 1 84 ? 28.180 0.393 -24.319 1.00 95.94 84 LYS A C 1
ATOM 651 O O . LYS A 1 84 ? 28.887 1.049 -25.075 1.00 95.94 84 LYS A O 1
ATOM 656 N N . GLU A 1 85 ? 27.580 -0.739 -24.677 1.00 94.75 85 GLU A N 1
ATOM 657 C CA . GLU A 1 85 ? 27.698 -1.328 -26.017 1.00 94.75 85 GLU A CA 1
ATOM 658 C C . GLU A 1 85 ? 27.114 -0.403 -27.102 1.00 94.75 85 GLU A C 1
ATOM 660 O O . GLU A 1 85 ? 27.710 -0.241 -28.164 1.00 94.75 85 GLU A O 1
ATOM 665 N N . GLU A 1 86 ? 25.992 0.266 -26.821 1.00 94.88 86 GLU A N 1
ATOM 666 C CA . GLU A 1 86 ? 25.373 1.260 -27.704 1.00 94.88 86 GLU A CA 1
ATOM 667 C C . GLU A 1 86 ? 26.305 2.454 -27.947 1.00 94.88 86 GLU A C 1
ATOM 669 O O . GLU A 1 86 ? 26.502 2.851 -29.093 1.00 94.88 86 GLU A O 1
ATOM 674 N N . ILE A 1 87 ? 26.926 2.999 -26.894 1.00 94.50 87 ILE A N 1
ATOM 675 C CA . ILE A 1 87 ? 27.890 4.103 -27.017 1.00 94.50 87 ILE A CA 1
ATOM 676 C C . ILE A 1 87 ? 29.082 3.679 -27.880 1.00 94.50 87 ILE A C 1
ATOM 678 O O . ILE A 1 87 ? 29.459 4.414 -28.791 1.00 94.50 87 ILE A O 1
ATOM 682 N N . GLU A 1 88 ? 29.643 2.491 -27.645 1.00 95.00 88 GLU A N 1
ATOM 683 C CA . GLU A 1 88 ? 30.746 1.959 -28.456 1.00 95.00 88 GLU A CA 1
ATOM 684 C C . GLU A 1 88 ? 30.334 1.773 -29.928 1.00 95.00 88 GLU A C 1
ATOM 686 O O . GLU A 1 88 ? 31.103 2.097 -30.836 1.00 95.00 88 GLU A O 1
ATOM 691 N N . ALA A 1 89 ? 29.113 1.296 -30.188 1.00 94.06 89 ALA A N 1
ATOM 692 C CA . ALA A 1 89 ? 28.583 1.140 -31.540 1.00 94.06 89 ALA A CA 1
ATOM 693 C C . ALA A 1 89 ? 28.373 2.489 -32.248 1.00 94.06 89 ALA A C 1
ATOM 695 O O . ALA A 1 89 ? 28.762 2.637 -33.408 1.00 94.06 89 ALA A O 1
ATOM 696 N N . VAL A 1 90 ? 27.815 3.488 -31.556 1.00 92.69 90 VAL A N 1
ATOM 697 C CA . VAL A 1 90 ? 27.657 4.853 -32.083 1.00 92.69 90 VAL A CA 1
ATOM 698 C C . VAL A 1 90 ? 29.020 5.472 -32.379 1.00 92.69 90 VAL A C 1
ATOM 700 O O . VAL A 1 90 ? 29.199 6.087 -33.427 1.00 92.69 90 VAL A O 1
ATOM 703 N N . GLN A 1 91 ? 30.006 5.266 -31.506 1.00 93.06 91 GLN A N 1
ATOM 704 C CA . GLN A 1 91 ? 31.354 5.794 -31.692 1.00 93.06 91 GLN A CA 1
ATOM 705 C C . GLN A 1 91 ? 32.042 5.173 -32.917 1.00 93.06 91 GLN A C 1
ATOM 707 O O . GLN A 1 91 ? 32.604 5.902 -33.732 1.00 93.06 91 GLN A O 1
ATOM 712 N N . LYS A 1 92 ? 31.892 3.857 -33.123 1.00 91.44 92 LYS A N 1
ATOM 713 C CA . LYS A 1 92 ? 32.332 3.180 -34.356 1.00 91.44 92 LYS A CA 1
ATOM 714 C C . LYS A 1 92 ? 31.592 3.679 -35.598 1.00 91.44 92 LYS A C 1
ATOM 716 O O . LYS A 1 92 ? 32.206 3.847 -36.646 1.00 91.44 92 LYS A O 1
ATOM 721 N N . ALA A 1 93 ? 30.288 3.938 -35.510 1.00 89.06 93 ALA A N 1
ATOM 722 C CA . ALA A 1 93 ? 29.530 4.494 -36.630 1.00 89.06 93 ALA A CA 1
ATOM 723 C C . ALA A 1 93 ? 30.031 5.898 -37.009 1.00 89.06 93 ALA A C 1
ATOM 725 O O . ALA A 1 93 ? 30.204 6.185 -38.192 1.00 89.06 93 ALA A O 1
ATOM 726 N N . VAL A 1 94 ? 30.325 6.747 -36.018 1.00 86.38 94 VA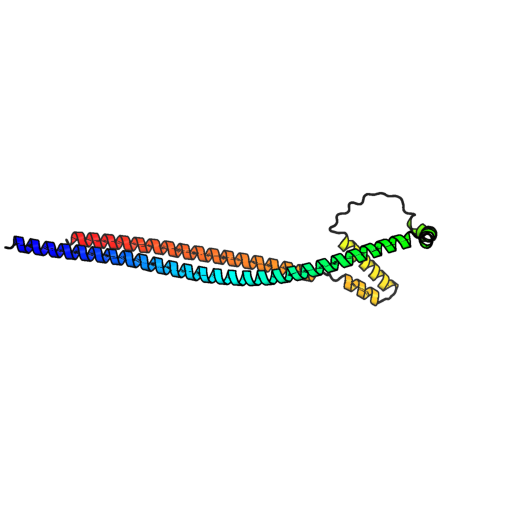L A N 1
ATOM 727 C CA . VAL A 1 94 ? 30.940 8.066 -36.236 1.00 86.38 94 VAL A CA 1
ATOM 728 C C . VAL A 1 94 ? 32.313 7.927 -36.890 1.00 86.38 94 VAL A C 1
ATOM 730 O O . VAL A 1 94 ? 32.602 8.666 -37.828 1.00 86.38 94 VAL A O 1
ATOM 733 N N . GLU A 1 95 ? 33.138 6.974 -36.457 1.00 88.38 95 GLU A N 1
ATOM 734 C CA . GLU A 1 95 ? 34.452 6.706 -37.052 1.00 88.38 95 GLU A CA 1
ATOM 735 C C . GLU A 1 95 ? 34.341 6.281 -38.526 1.00 88.38 95 GLU A C 1
ATOM 737 O O . GLU A 1 95 ? 35.006 6.859 -39.384 1.00 88.38 95 GLU A O 1
ATOM 742 N N . ILE A 1 96 ? 33.436 5.348 -38.847 1.00 85.38 96 ILE A N 1
ATOM 743 C CA . ILE A 1 96 ? 33.177 4.909 -40.228 1.00 85.38 96 ILE A CA 1
ATOM 744 C C . ILE A 1 96 ? 32.686 6.078 -41.089 1.00 85.38 96 ILE A C 1
ATOM 746 O O . ILE A 1 96 ? 33.190 6.280 -42.192 1.00 85.38 96 ILE A O 1
ATOM 750 N N . LEU A 1 97 ? 31.733 6.873 -40.594 1.00 79.56 97 LEU A N 1
ATOM 751 C CA . LEU A 1 97 ? 31.201 8.032 -41.321 1.00 79.56 97 LEU A CA 1
ATOM 752 C C . LEU A 1 97 ? 32.241 9.146 -41.506 1.00 79.56 97 LEU A C 1
ATOM 754 O O . LEU A 1 97 ? 32.189 9.866 -42.500 1.00 79.56 97 LEU A O 1
ATOM 758 N N . SER A 1 98 ? 33.185 9.272 -40.571 1.00 80.81 98 SER A N 1
ATOM 759 C CA . SER A 1 98 ? 34.279 10.251 -40.630 1.00 80.81 98 SER A CA 1
ATOM 760 C C . SER A 1 98 ? 35.480 9.757 -41.440 1.00 80.81 98 SER A C 1
ATOM 762 O O . SER A 1 98 ? 36.396 10.535 -41.707 1.00 80.81 98 SER A O 1
ATOM 764 N N . SER A 1 99 ? 35.503 8.479 -41.834 1.00 81.69 99 SER A N 1
ATOM 765 C CA . SER A 1 99 ? 36.571 7.936 -42.668 1.00 81.69 99 SER A CA 1
ATOM 766 C C . SER A 1 99 ? 36.585 8.625 -44.044 1.00 81.69 99 SER A C 1
ATOM 768 O O . SER A 1 99 ? 35.523 8.911 -44.609 1.00 81.69 99 SER A O 1
ATOM 770 N N . PRO A 1 100 ? 37.767 8.898 -44.625 1.00 70.06 100 PRO A N 1
ATOM 771 C CA . PRO A 1 100 ? 37.887 9.640 -45.883 1.00 70.06 100 PRO A CA 1
ATOM 772 C C . PRO A 1 100 ? 37.203 8.942 -47.073 1.00 70.06 100 PRO A C 1
ATOM 774 O O . PRO A 1 100 ? 36.760 9.610 -48.005 1.00 70.06 100 PRO A O 1
ATOM 777 N N . GLU A 1 101 ? 37.051 7.617 -47.022 1.00 70.88 101 GLU A N 1
ATOM 778 C CA . GLU A 1 101 ? 36.351 6.805 -48.028 1.00 70.88 101 GLU A CA 1
ATOM 779 C C . GLU A 1 101 ? 34.835 7.072 -48.058 1.00 70.88 101 GLU A C 1
ATOM 781 O O . GLU A 1 101 ? 34.212 7.031 -49.123 1.00 70.88 101 GLU A O 1
ATOM 786 N N . VAL A 1 102 ? 34.235 7.383 -46.904 1.00 65.81 102 VAL A N 1
ATOM 787 C CA . VAL A 1 102 ? 32.800 7.675 -46.767 1.00 65.81 102 VAL A CA 1
ATOM 788 C C . VAL A 1 102 ? 32.545 9.185 -46.813 1.00 65.81 102 VAL A C 1
ATOM 790 O O . VAL A 1 102 ? 31.659 9.627 -47.546 1.00 65.81 102 VAL A O 1
ATOM 793 N N . ALA A 1 103 ? 33.366 9.993 -46.135 1.00 61.41 103 ALA A N 1
ATOM 794 C CA . ALA A 1 103 ? 33.279 11.455 -46.137 1.00 61.41 103 ALA A CA 1
ATOM 795 C C . ALA A 1 103 ? 33.532 12.067 -47.531 1.00 61.41 103 ALA A C 1
ATOM 797 O O . ALA A 1 103 ? 32.810 12.973 -47.941 1.00 61.41 103 ALA A O 1
ATOM 798 N N . GLY A 1 104 ? 34.476 11.525 -48.313 1.00 62.44 104 GLY A N 1
ATOM 799 C CA . GLY A 1 104 ? 34.728 11.974 -49.692 1.00 62.44 104 GLY A CA 1
ATOM 800 C C . GLY A 1 104 ? 33.607 11.620 -50.681 1.00 62.44 104 GLY A C 1
ATOM 801 O O . GLY A 1 104 ? 33.425 12.290 -51.696 1.00 62.44 104 GLY A O 1
ATOM 802 N N . ASN A 1 105 ? 32.802 10.594 -50.381 1.00 58.03 105 ASN A N 1
ATOM 803 C CA . ASN A 1 105 ? 31.593 10.261 -51.141 1.00 58.03 105 ASN A CA 1
ATOM 804 C C . ASN A 1 105 ? 30.368 11.057 -50.663 1.00 58.03 105 ASN A C 1
ATOM 806 O O . ASN A 1 105 ? 29.435 11.276 -51.437 1.00 58.03 105 ASN A O 1
ATOM 810 N N . ALA A 1 106 ? 30.374 11.530 -49.416 1.00 57.16 106 ALA A N 1
ATOM 811 C CA . ALA A 1 106 ? 29.320 12.358 -48.852 1.00 57.16 106 ALA A CA 1
ATOM 812 C C . ALA A 1 10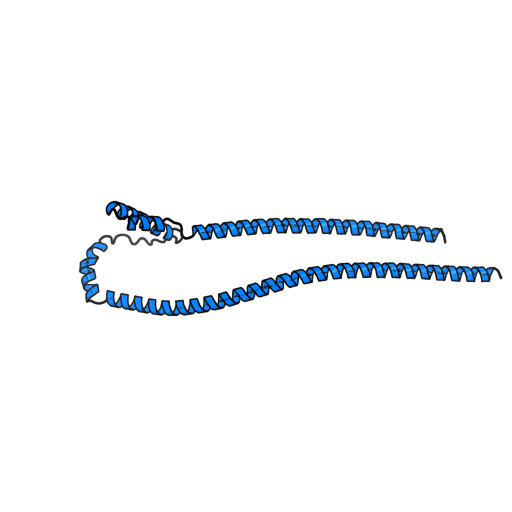6 ? 29.152 13.661 -49.654 1.00 57.16 106 ALA A C 1
ATOM 814 O O . ALA A 1 106 ? 28.037 13.980 -50.042 1.00 57.16 106 ALA A O 1
ATOM 815 N N . GLU A 1 107 ? 30.226 14.352 -50.043 1.00 56.28 107 GLU A N 1
ATOM 816 C CA . GLU A 1 107 ? 30.136 15.540 -50.920 1.00 56.28 107 GLU A CA 1
ATOM 817 C C . GLU A 1 107 ? 29.566 15.222 -52.315 1.00 56.28 107 GLU A C 1
ATOM 819 O O . GLU A 1 107 ? 28.833 16.025 -52.898 1.00 56.28 107 GLU A O 1
ATOM 824 N N . LYS A 1 108 ? 29.840 14.022 -52.840 1.00 59.44 108 LYS A N 1
ATOM 825 C CA . LYS A 1 108 ? 29.387 13.587 -54.170 1.00 59.44 108 LYS A CA 1
ATOM 826 C C . LYS A 1 108 ? 27.905 13.185 -54.201 1.00 59.44 108 LYS A C 1
ATOM 828 O O . LYS A 1 108 ? 27.259 13.386 -55.228 1.00 59.44 108 LYS A O 1
ATOM 833 N N . TYR A 1 109 ? 27.360 12.660 -53.097 1.00 57.66 109 TYR A N 1
ATOM 834 C CA . TYR A 1 109 ? 25.974 12.168 -53.004 1.00 57.66 109 TYR A CA 1
ATOM 835 C C . TYR A 1 109 ? 25.037 13.011 -52.103 1.00 57.66 109 TYR A C 1
ATOM 837 O O . TYR A 1 109 ? 23.822 12.940 -52.278 1.00 57.66 109 TYR A O 1
ATOM 845 N N . LEU A 1 110 ? 25.550 13.836 -51.177 1.00 55.34 110 LEU A N 1
ATOM 846 C CA . LEU A 1 110 ? 24.762 14.731 -50.297 1.00 55.34 110 LEU A CA 1
ATOM 847 C C . LEU A 1 110 ? 24.593 16.155 -50.842 1.00 55.34 110 LEU A C 1
ATOM 849 O O . LEU A 1 110 ? 23.801 16.918 -50.285 1.00 55.34 110 LEU A O 1
ATOM 853 N N . SER A 1 111 ? 25.249 16.514 -51.951 1.00 54.25 111 SER A N 1
ATOM 854 C CA . SER A 1 111 ? 25.047 17.807 -52.633 1.00 54.25 111 SER A CA 1
ATOM 855 C C . SER A 1 111 ? 23.584 18.064 -53.037 1.00 54.25 111 SER A C 1
ATOM 857 O O . SER A 1 111 ? 23.187 19.205 -53.263 1.00 54.25 111 SER A O 1
ATOM 859 N N . MET A 1 112 ? 22.743 17.023 -53.039 1.00 51.66 112 MET A N 1
ATOM 860 C CA . MET A 1 112 ? 21.304 17.116 -53.289 1.00 51.66 112 MET A CA 1
ATOM 861 C C . MET A 1 112 ? 20.479 17.586 -52.068 1.00 51.66 112 MET A C 1
ATOM 863 O O . MET A 1 112 ? 19.337 18.010 -52.235 1.00 51.66 112 MET A O 1
ATOM 867 N N . ALA A 1 113 ? 21.015 17.535 -50.839 1.00 55.22 113 ALA A N 1
ATOM 868 C CA . ALA A 1 113 ? 20.260 17.846 -49.615 1.00 55.22 113 ALA A CA 1
ATOM 869 C C . ALA A 1 113 ? 20.491 19.270 -49.062 1.00 55.22 113 ALA A C 1
ATOM 871 O O . ALA A 1 113 ? 19.648 19.782 -48.327 1.00 55.22 113 ALA A O 1
ATOM 872 N N . GLN A 1 114 ? 21.589 19.945 -49.426 1.00 51.25 114 GLN A N 1
ATOM 873 C CA . GLN A 1 114 ? 21.970 21.252 -48.854 1.00 51.25 114 GLN A CA 1
ATOM 874 C C . GLN A 1 114 ? 21.451 22.492 -49.607 1.00 51.25 114 GLN A C 1
ATOM 876 O O . GLN A 1 114 ? 21.654 23.617 -49.145 1.00 51.25 114 GLN A O 1
ATOM 881 N N . ALA A 1 115 ? 20.687 22.329 -50.692 1.00 47.16 115 ALA A N 1
ATOM 882 C CA . ALA A 1 115 ? 20.094 23.447 -51.442 1.00 47.16 115 ALA A CA 1
ATOM 883 C C . ALA A 1 115 ? 18.924 24.169 -50.722 1.00 47.16 115 ALA A C 1
ATOM 885 O O . ALA A 1 115 ? 18.221 24.973 -51.331 1.00 47.16 115 ALA A O 1
ATOM 886 N N . ARG A 1 116 ? 18.695 23.916 -49.425 1.00 46.91 116 ARG A N 1
ATOM 887 C CA . ARG A 1 116 ? 17.719 24.646 -48.590 1.00 46.91 116 ARG A CA 1
ATOM 888 C C . ARG A 1 116 ? 18.341 25.161 -47.290 1.00 46.91 116 ARG A C 1
ATOM 890 O O . ARG A 1 116 ? 17.782 25.011 -46.211 1.00 46.91 116 ARG A O 1
ATOM 897 N N . SER A 1 117 ? 19.507 25.786 -47.393 1.00 47.50 117 SER A N 1
ATOM 898 C CA . SER A 1 117 ? 20.148 26.483 -46.273 1.00 47.50 117 SER A CA 1
ATOM 899 C C . SER A 1 117 ? 19.710 27.949 -46.276 1.00 47.50 117 SER A C 1
ATOM 901 O O . SER A 1 117 ? 20.392 28.810 -46.819 1.00 47.50 117 SER A O 1
ATOM 903 N N . GLY A 1 118 ? 18.523 28.220 -45.731 1.00 47.38 118 GLY A N 1
ATOM 904 C CA . GLY A 1 118 ? 17.933 29.559 -45.726 1.00 47.38 118 GLY A CA 1
ATOM 905 C C . GLY A 1 118 ? 16.807 29.729 -44.711 1.00 47.38 118 GLY A C 1
ATOM 906 O O . GLY A 1 118 ? 15.763 30.249 -45.072 1.00 47.38 118 GLY A O 1
ATOM 907 N N . ALA A 1 119 ? 16.982 29.237 -43.481 1.00 46.06 119 ALA A N 1
ATOM 908 C CA . ALA A 1 119 ? 16.234 29.678 -42.298 1.00 46.06 119 ALA A CA 1
ATOM 909 C C . ALA A 1 119 ? 16.786 28.976 -41.049 1.00 46.06 119 ALA A C 1
ATOM 911 O O . ALA A 1 119 ? 16.357 27.882 -40.690 1.00 46.06 119 ALA A O 1
ATOM 912 N N . THR A 1 120 ? 17.717 29.613 -40.342 1.00 50.03 120 THR A N 1
ATOM 913 C CA . THR A 1 120 ? 17.944 29.320 -38.922 1.00 50.03 120 THR A CA 1
ATOM 914 C C . THR A 1 120 ? 16.785 29.919 -38.125 1.00 50.03 120 THR A C 1
ATOM 916 O O . THR A 1 120 ? 16.907 30.993 -37.543 1.00 50.03 120 THR A O 1
ATOM 919 N N . ALA A 1 121 ? 15.632 29.253 -38.146 1.00 50.44 121 ALA A N 1
ATOM 920 C CA . ALA A 1 121 ? 14.582 29.483 -37.166 1.00 50.44 121 ALA A CA 1
ATOM 921 C C . ALA A 1 121 ? 14.801 28.485 -36.029 1.00 50.44 121 ALA A C 1
ATOM 923 O O . ALA A 1 121 ? 14.750 27.272 -36.231 1.00 50.44 121 ALA A O 1
ATOM 924 N N . LEU A 1 122 ? 15.088 29.007 -34.840 1.00 48.84 122 LEU A N 1
ATOM 925 C CA . LEU A 1 122 ? 15.165 28.247 -33.603 1.00 48.84 122 LEU A CA 1
ATOM 926 C C . LEU A 1 122 ? 13.759 27.696 -33.300 1.00 48.84 122 LEU A C 1
ATOM 928 O O . LEU A 1 122 ? 12.925 28.376 -32.706 1.00 48.84 122 LEU A O 1
ATOM 932 N N . VAL A 1 123 ? 13.457 26.489 -33.784 1.00 52.12 123 VAL A N 1
ATOM 933 C CA . VAL A 1 123 ? 12.173 25.820 -33.550 1.00 52.12 123 VAL A CA 1
ATOM 934 C C . VAL A 1 123 ? 12.166 25.276 -32.123 1.00 52.12 123 VAL A C 1
ATOM 936 O O . VAL A 1 123 ? 12.493 24.122 -31.867 1.00 52.12 123 VAL A O 1
ATOM 939 N N . GLN A 1 124 ? 11.771 26.123 -31.177 1.00 48.78 124 GLN A N 1
ATOM 940 C CA . GLN A 1 124 ? 11.215 25.671 -29.906 1.00 48.78 124 GLN A CA 1
ATOM 941 C C . GLN A 1 124 ? 9.787 25.164 -30.175 1.00 48.78 124 GLN A C 1
ATOM 943 O O . GLN A 1 124 ? 8.818 25.907 -30.042 1.00 48.78 124 GLN A O 1
ATOM 948 N N . MET A 1 125 ? 9.639 23.913 -30.628 1.00 44.53 125 MET A N 1
ATOM 949 C CA . MET A 1 125 ? 8.331 23.246 -30.704 1.00 44.53 125 MET A CA 1
ATOM 950 C C . MET A 1 125 ? 8.131 22.375 -29.467 1.00 44.53 125 MET A C 1
ATOM 952 O O . MET A 1 125 ? 8.890 21.441 -29.232 1.00 44.53 125 MET A O 1
ATOM 956 N N . GLY A 1 126 ? 7.084 22.693 -28.702 1.00 44.69 126 GLY A N 1
ATOM 957 C CA . GLY A 1 126 ? 6.681 21.980 -27.494 1.00 44.69 126 GLY A CA 1
ATOM 958 C C . GLY A 1 126 ? 6.519 20.470 -27.699 1.00 44.69 126 GLY A C 1
ATOM 959 O O . GLY A 1 126 ? 5.904 19.998 -28.659 1.00 44.69 126 GLY A O 1
ATOM 960 N N . GLU A 1 127 ? 7.062 19.719 -26.746 1.00 45.59 127 GLU A N 1
ATOM 961 C CA . GLU A 1 127 ? 7.282 18.271 -26.797 1.00 45.59 127 GLU A CA 1
ATOM 962 C C . GLU A 1 127 ? 6.020 17.399 -26.655 1.00 45.59 127 GLU A C 1
ATOM 964 O O . GLU A 1 127 ? 6.110 16.180 -26.758 1.00 45.59 127 GLU A O 1
ATOM 969 N N . ALA A 1 128 ? 4.819 17.960 -26.499 1.00 47.34 128 ALA A N 1
ATOM 970 C CA . ALA A 1 128 ? 3.616 17.146 -26.269 1.00 47.34 128 ALA A CA 1
ATOM 971 C C . ALA A 1 128 ? 2.920 16.633 -27.552 1.00 47.34 128 ALA A C 1
ATOM 973 O O . ALA A 1 128 ? 2.140 15.688 -27.488 1.00 47.34 128 ALA A O 1
ATOM 974 N N . ASN A 1 129 ? 3.192 17.216 -28.729 1.00 49.25 129 ASN A N 1
ATOM 975 C CA . ASN A 1 129 ? 2.475 16.890 -29.981 1.00 49.25 129 ASN A CA 1
ATOM 976 C C . ASN A 1 129 ? 3.355 16.301 -31.102 1.00 49.25 129 ASN A C 1
ATOM 978 O O . ASN A 1 129 ? 2.843 15.901 -32.152 1.00 49.25 129 ASN A O 1
ATOM 982 N N . HIS A 1 130 ? 4.677 16.230 -30.914 1.00 47.62 130 HIS A N 1
ATOM 983 C CA . HIS A 1 130 ? 5.592 15.836 -31.991 1.00 47.62 130 HIS A CA 1
ATOM 984 C C . HIS A 1 130 ? 5.541 14.327 -32.289 1.00 47.62 130 HIS A C 1
ATOM 986 O O . HIS A 1 130 ? 5.494 13.933 -33.454 1.00 47.62 130 HIS A O 1
ATOM 992 N N . ALA A 1 131 ? 5.441 13.476 -31.261 1.00 51.19 131 ALA A N 1
ATOM 993 C CA . ALA A 1 131 ? 5.389 12.022 -31.438 1.00 51.19 131 ALA A CA 1
ATOM 994 C C . ALA A 1 131 ? 4.126 11.565 -32.200 1.00 51.19 131 ALA A C 1
ATOM 996 O O . ALA A 1 131 ? 4.222 10.802 -33.163 1.00 51.19 131 ALA A O 1
ATOM 997 N N . GLN A 1 132 ? 2.945 12.101 -31.862 1.00 55.00 132 GLN A N 1
ATOM 998 C CA . GLN A 1 132 ? 1.705 11.792 -32.592 1.00 55.00 132 GLN A CA 1
ATOM 999 C C . GLN A 1 132 ? 1.701 12.349 -34.027 1.00 55.00 132 GLN A C 1
ATOM 1001 O O . GLN A 1 132 ? 1.101 11.759 -34.929 1.00 55.00 132 GLN A O 1
ATOM 1006 N N . GLY A 1 133 ? 2.392 13.468 -34.272 1.00 61.19 133 GLY A N 1
ATOM 1007 C CA . GLY A 1 133 ? 2.588 14.021 -35.612 1.00 61.19 133 GLY A CA 1
ATOM 1008 C C . GLY A 1 133 ? 3.460 13.137 -36.506 1.00 61.19 133 GLY A C 1
ATOM 1009 O O . GLY A 1 133 ? 3.098 12.890 -37.655 1.00 61.19 133 GLY A O 1
ATOM 1010 N N . VAL A 1 134 ? 4.573 12.623 -35.976 1.00 70.38 134 VAL A N 1
ATOM 1011 C CA . VAL A 1 134 ? 5.514 11.772 -36.721 1.00 70.38 134 VAL A CA 1
ATOM 1012 C C . VAL A 1 134 ? 4.884 10.423 -37.074 1.00 70.38 134 VAL A C 1
ATOM 1014 O O . VAL A 1 134 ? 4.899 10.043 -38.242 1.00 70.38 134 VAL A O 1
ATOM 1017 N N . HIS A 1 135 ? 4.236 9.740 -36.123 1.00 69.12 135 HIS A N 1
ATOM 1018 C CA . HIS A 1 135 ? 3.564 8.462 -36.401 1.00 69.12 135 HIS A CA 1
ATOM 1019 C C . HIS A 1 135 ? 2.419 8.596 -37.414 1.00 69.12 135 HIS A C 1
ATOM 1021 O O . HIS A 1 135 ? 2.255 7.736 -38.276 1.00 69.12 135 HIS A O 1
ATOM 1027 N N . ARG A 1 136 ? 1.656 9.694 -37.361 1.00 73.62 136 ARG A N 1
ATOM 1028 C CA . ARG A 1 136 ? 0.612 10.002 -38.351 1.00 73.62 136 ARG A CA 1
ATOM 1029 C C . ARG A 1 136 ? 1.189 10.266 -39.742 1.00 73.62 136 ARG A C 1
ATOM 1031 O O . ARG A 1 136 ? 0.690 9.693 -40.702 1.00 73.62 136 ARG A O 1
ATOM 1038 N N . ARG A 1 137 ? 2.263 11.054 -39.848 1.00 77.31 137 ARG A N 1
ATOM 1039 C CA . ARG A 1 137 ? 2.942 11.325 -41.129 1.00 77.31 137 ARG A CA 1
ATOM 1040 C C . ARG A 1 137 ? 3.551 10.065 -41.738 1.00 77.31 137 ARG A C 1
ATOM 1042 O O . ARG A 1 137 ? 3.412 9.838 -42.933 1.00 77.31 137 ARG A O 1
ATOM 1049 N N . ILE A 1 138 ? 4.183 9.224 -40.918 1.00 79.38 138 ILE A N 1
ATOM 1050 C CA . ILE A 1 138 ? 4.746 7.940 -41.356 1.00 79.38 138 ILE A CA 1
ATOM 1051 C C . ILE A 1 138 ? 3.633 7.004 -41.840 1.00 79.38 138 ILE A C 1
ATOM 1053 O O . ILE A 1 138 ? 3.776 6.376 -42.883 1.00 79.38 138 ILE A O 1
ATOM 1057 N N . ARG A 1 139 ? 2.499 6.951 -41.132 1.00 83.00 139 ARG A N 1
ATOM 1058 C CA . ARG A 1 139 ? 1.319 6.175 -41.535 1.00 83.00 139 ARG A CA 1
ATOM 1059 C C . ARG A 1 139 ? 0.740 6.648 -42.868 1.00 83.00 139 ARG A C 1
ATOM 1061 O O . ARG A 1 139 ? 0.482 5.820 -43.731 1.00 83.00 139 ARG A O 1
ATOM 1068 N N . GLU A 1 140 ? 0.541 7.955 -43.037 1.00 83.00 140 GLU A N 1
ATOM 1069 C CA . GLU A 1 140 ? 0.028 8.549 -44.281 1.00 83.00 140 GLU A CA 1
ATOM 1070 C C . GLU A 1 140 ? 0.964 8.263 -45.458 1.00 83.00 140 GLU A C 1
ATOM 1072 O O . GLU A 1 140 ? 0.502 7.853 -46.519 1.00 83.00 140 GLU A O 1
ATOM 1077 N N . PHE A 1 141 ? 2.275 8.379 -45.238 1.00 86.06 141 PHE A N 1
ATOM 1078 C CA . PHE A 1 141 ? 3.292 8.051 -46.231 1.00 86.06 141 PHE A CA 1
ATOM 1079 C C . PHE A 1 141 ? 3.296 6.558 -46.598 1.00 86.06 141 PHE A C 1
ATOM 1081 O O . PHE A 1 141 ? 3.273 6.201 -47.774 1.00 86.06 141 PHE A O 1
ATOM 1088 N N . LEU A 1 142 ? 3.267 5.662 -45.606 1.00 86.38 142 LEU A N 1
ATOM 1089 C CA . LEU A 1 142 ? 3.184 4.215 -45.831 1.00 86.38 142 LEU A CA 1
ATOM 1090 C C . LEU A 1 142 ? 1.886 3.825 -46.553 1.00 86.38 142 LEU A C 1
ATOM 1092 O O . LEU A 1 142 ? 1.918 2.954 -47.418 1.00 86.38 142 LEU A O 1
ATOM 1096 N N . ALA A 1 143 ? 0.763 4.478 -46.241 1.00 84.62 143 ALA A N 1
ATOM 1097 C CA . ALA A 1 143 ? -0.524 4.245 -46.892 1.00 84.62 143 ALA A CA 1
ATOM 1098 C C . ALA A 1 143 ? -0.547 4.749 -48.346 1.00 84.62 143 ALA A C 1
ATOM 1100 O O . ALA A 1 143 ? -1.042 4.041 -49.224 1.00 84.62 143 ALA A O 1
ATOM 1101 N N . SER A 1 144 ? 0.026 5.928 -48.625 1.00 87.44 144 SER A N 1
ATOM 1102 C CA . SER A 1 144 ? 0.165 6.436 -49.998 1.00 87.44 144 SER A CA 1
ATOM 1103 C C . SER A 1 144 ? 1.096 5.565 -50.837 1.00 87.44 144 SER A C 1
ATOM 1105 O O . SER A 1 144 ? 0.863 5.359 -52.025 1.00 87.44 144 SER A O 1
ATOM 1107 N N . GLU A 1 145 ? 2.131 5.002 -50.216 1.00 89.12 145 GLU A N 1
ATOM 1108 C CA . GLU A 1 145 ? 3.077 4.142 -50.918 1.00 89.12 145 GLU A CA 1
ATOM 1109 C C . GLU A 1 145 ? 2.559 2.718 -51.106 1.00 89.12 145 GLU A C 1
ATOM 1111 O O . GLU A 1 145 ? 2.833 2.086 -52.126 1.00 89.12 145 GLU A O 1
ATOM 1116 N N . ALA A 1 146 ? 1.735 2.231 -50.179 1.00 89.00 146 ALA A N 1
ATOM 1117 C CA . ALA A 1 146 ? 0.999 0.986 -50.334 1.00 89.00 146 ALA A CA 1
ATOM 1118 C C . ALA A 1 146 ? 0.039 1.036 -51.530 1.00 89.00 146 ALA A C 1
ATOM 1120 O O . ALA A 1 146 ? -0.018 0.068 -52.289 1.00 89.00 146 ALA A O 1
ATOM 1121 N N . SER A 1 147 ? -0.678 2.150 -51.727 1.00 88.44 147 SER A N 1
ATOM 1122 C CA . SER A 1 147 ? -1.589 2.322 -52.867 1.00 88.44 147 SER A CA 1
ATOM 1123 C C . SER A 1 147 ? -0.832 2.537 -54.178 1.00 88.44 147 SER A C 1
ATOM 1125 O O . SER A 1 147 ? -1.166 1.913 -55.185 1.00 88.44 147 SER A O 1
ATOM 1127 N N . ARG A 1 148 ? 0.252 3.324 -54.166 1.00 92.88 148 ARG A N 1
ATOM 1128 C CA . ARG A 1 148 ? 1.109 3.536 -55.344 1.00 92.88 148 ARG A CA 1
ATOM 1129 C C . ARG A 1 148 ? 1.783 2.247 -55.820 1.00 92.88 148 ARG A C 1
ATOM 1131 O O . ARG A 1 148 ? 1.803 1.978 -57.017 1.00 92.88 148 ARG A O 1
ATOM 1138 N N . LEU A 1 149 ? 2.306 1.439 -54.895 1.00 91.88 149 LEU A N 1
ATOM 1139 C CA . LEU A 1 149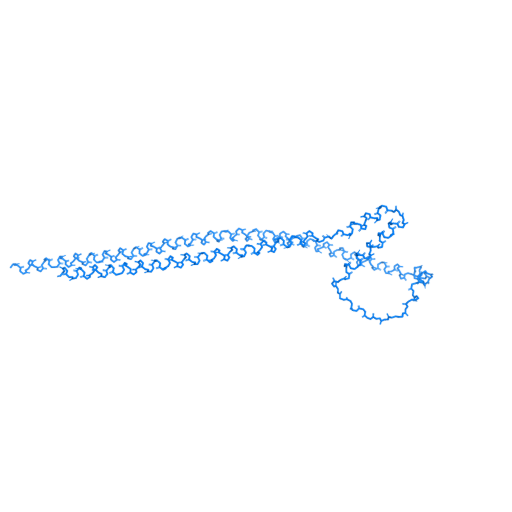 ? 3.028 0.193 -55.191 1.00 91.88 149 LEU A CA 1
ATOM 1140 C C . LEU A 1 149 ? 2.134 -1.059 -55.193 1.00 91.88 149 LEU A C 1
ATOM 1142 O O . LEU A 1 149 ? 2.649 -2.157 -55.389 1.00 91.88 149 LEU A O 1
ATOM 1146 N N . HIS A 1 150 ? 0.824 -0.921 -54.948 1.00 87.56 150 HIS A N 1
ATOM 1147 C CA . HIS A 1 150 ? -0.126 -2.038 -54.796 1.00 87.56 150 HIS A CA 1
ATOM 1148 C C . HIS A 1 150 ? 0.339 -3.104 -53.781 1.00 87.56 150 HIS A C 1
ATOM 1150 O O . HIS A 1 150 ? 0.118 -4.304 -53.939 1.00 87.56 150 HIS A O 1
ATOM 1156 N N . SER A 1 151 ? 1.004 -2.668 -52.710 1.00 88.94 151 SER A N 1
ATOM 1157 C CA . SER A 1 151 ? 1.606 -3.558 -51.718 1.00 88.94 151 SER A CA 1
ATOM 1158 C C . SER A 1 151 ? 0.699 -3.726 -50.503 1.00 88.94 151 SER A C 1
ATOM 1160 O O . SER A 1 151 ? 0.646 -2.864 -49.622 1.00 88.94 151 SER A O 1
ATOM 1162 N N . GLN A 1 152 ? 0.039 -4.885 -50.402 1.00 84.88 152 GLN A N 1
ATOM 1163 C CA . GLN A 1 152 ? -0.772 -5.243 -49.228 1.00 84.88 152 GLN A CA 1
ATOM 1164 C C . GLN A 1 152 ? 0.030 -5.219 -47.918 1.00 84.88 152 GLN A C 1
ATOM 1166 O O . GLN A 1 152 ? -0.501 -4.853 -46.873 1.00 84.88 152 GLN A O 1
ATOM 1171 N N . ARG A 1 153 ? 1.322 -5.576 -47.958 1.00 86.44 153 ARG A N 1
ATOM 1172 C CA . ARG A 1 153 ? 2.178 -5.613 -46.760 1.00 86.44 153 ARG A CA 1
ATOM 1173 C C . ARG A 1 153 ? 2.411 -4.219 -46.172 1.00 86.44 153 ARG A C 1
ATOM 1175 O O . ARG A 1 153 ? 2.422 -4.080 -44.953 1.00 86.44 153 ARG A O 1
ATOM 1182 N N . LEU A 1 154 ? 2.577 -3.203 -47.023 1.00 84.12 154 LEU A N 1
ATOM 1183 C CA . LEU A 1 154 ? 2.725 -1.808 -46.590 1.00 84.12 154 LEU A CA 1
ATOM 1184 C C . LEU A 1 154 ? 1.399 -1.248 -46.056 1.00 84.12 154 LEU A C 1
ATOM 1186 O O . LEU A 1 154 ? 1.403 -0.549 -45.045 1.00 84.12 154 LEU A O 1
ATOM 1190 N N . GLY A 1 155 ? 0.272 -1.623 -46.672 1.00 83.25 155 GLY A N 1
ATOM 1191 C CA . GLY A 1 155 ? -1.064 -1.238 -46.204 1.00 83.25 155 GLY A CA 1
ATOM 1192 C C . GLY A 1 155 ? -1.373 -1.775 -44.804 1.00 83.25 155 GLY A C 1
ATOM 1193 O O . GLY A 1 155 ? -1.732 -1.006 -43.914 1.00 83.25 155 GLY A O 1
ATOM 1194 N N . LEU A 1 156 ? -1.123 -3.068 -44.570 1.00 82.44 156 LEU A N 1
ATOM 1195 C CA . LEU A 1 156 ? -1.312 -3.700 -43.257 1.00 82.44 156 LEU A CA 1
ATOM 1196 C C . LEU A 1 156 ? -0.396 -3.106 -42.175 1.00 82.44 156 LEU A C 1
ATOM 1198 O O . LEU A 1 156 ? -0.783 -3.012 -41.010 1.00 82.44 156 LEU A O 1
ATOM 1202 N N . LEU A 1 157 ? 0.821 -2.691 -42.541 1.00 82.06 157 LEU A N 1
ATOM 1203 C CA . LEU A 1 157 ? 1.743 -2.039 -41.611 1.00 82.06 157 LEU A CA 1
ATOM 1204 C C . LEU A 1 157 ? 1.243 -0.646 -41.203 1.00 82.06 157 LEU A C 1
ATOM 1206 O O . LEU A 1 157 ? 1.268 -0.316 -40.018 1.00 82.06 157 LEU A O 1
ATOM 1210 N N . ALA A 1 158 ? 0.747 0.143 -42.159 1.00 80.44 158 ALA A N 1
ATOM 1211 C CA . ALA A 1 158 ? 0.155 1.449 -41.885 1.00 80.44 158 ALA A CA 1
ATOM 1212 C C . ALA A 1 158 ? -1.085 1.333 -40.979 1.00 80.44 158 ALA A C 1
ATOM 1214 O O . ALA A 1 158 ? -1.241 2.111 -40.039 1.00 80.44 158 ALA A O 1
ATOM 1215 N N . GLU A 1 159 ? -1.931 0.329 -41.206 1.00 79.56 159 GLU A N 1
ATOM 1216 C CA . GLU A 1 159 ? -3.121 0.069 -40.391 1.00 79.56 159 GLU A CA 1
ATOM 1217 C C . GLU A 1 159 ? -2.762 -0.361 -38.961 1.00 79.56 159 GLU A C 1
ATOM 1219 O O . GLU A 1 159 ? -3.304 0.158 -37.985 1.00 79.56 159 GLU A O 1
ATOM 1224 N N . LYS A 1 160 ? -1.755 -1.225 -38.806 1.00 76.50 160 LYS A N 1
ATOM 1225 C CA . LYS A 1 160 ? -1.266 -1.650 -37.487 1.00 76.50 160 LYS A CA 1
ATOM 1226 C C . LYS A 1 160 ? -0.644 -0.503 -36.683 1.00 76.50 160 LYS A C 1
ATOM 1228 O O . LYS A 1 160 ? -0.741 -0.502 -35.461 1.00 76.50 160 LYS A O 1
ATOM 1233 N N . MET A 1 161 ? -0.045 0.483 -37.353 1.00 72.69 161 MET A N 1
ATOM 1234 C CA . MET A 1 161 ? 0.463 1.713 -36.729 1.00 72.69 161 MET A CA 1
ATOM 1235 C C . MET A 1 161 ? -0.638 2.734 -36.394 1.00 72.69 161 MET A C 1
ATOM 1237 O O . MET A 1 161 ? -0.365 3.709 -35.694 1.00 72.69 161 MET A O 1
ATOM 1241 N N . ALA A 1 162 ? -1.862 2.550 -36.899 1.00 65.75 162 ALA A N 1
ATOM 1242 C CA . ALA A 1 162 ? -3.014 3.381 -36.552 1.00 65.75 162 ALA A CA 1
ATOM 1243 C C . ALA A 1 162 ? -3.692 2.935 -35.245 1.00 65.75 162 ALA A C 1
ATOM 1245 O O . ALA A 1 162 ? -4.367 3.744 -34.610 1.00 65.75 162 ALA A O 1
ATOM 1246 N N . ALA A 1 163 ? -3.500 1.678 -34.831 1.00 66.94 163 ALA A N 1
ATOM 1247 C CA . ALA A 1 163 ? -3.962 1.193 -33.538 1.00 66.94 163 ALA A CA 1
ATOM 1248 C C . ALA A 1 163 ? -3.180 1.895 -32.418 1.00 66.94 163 ALA A C 1
ATOM 1250 O O . ALA A 1 163 ? -1.965 1.737 -32.313 1.00 66.94 163 ALA A O 1
ATOM 1251 N N . ASP A 1 164 ? -3.878 2.683 -31.599 1.00 65.38 164 ASP A N 1
ATOM 1252 C CA . ASP A 1 164 ? -3.284 3.397 -30.471 1.00 65.38 164 ASP A CA 1
ATOM 1253 C C . ASP A 1 164 ? -2.670 2.391 -29.473 1.00 65.38 164 ASP A C 1
ATOM 1255 O O . ASP A 1 164 ? -3.411 1.625 -28.840 1.00 65.38 164 ASP A O 1
ATOM 1259 N N . PRO A 1 165 ? -1.332 2.368 -29.316 1.00 69.44 165 PRO A N 1
ATOM 1260 C CA . PRO A 1 165 ? -0.651 1.399 -28.464 1.00 69.44 165 PRO A CA 1
ATOM 1261 C C . PRO A 1 165 ? -0.996 1.571 -26.979 1.00 69.44 165 PRO A C 1
ATOM 1263 O O . PRO A 1 165 ? -0.801 0.633 -26.203 1.00 69.44 165 PRO A O 1
ATOM 1266 N N . PHE A 1 166 ? -1.541 2.726 -26.578 1.00 70.75 166 PHE A N 1
ATOM 1267 C CA . PHE A 1 166 ? -1.876 3.024 -25.188 1.00 70.75 166 PHE A CA 1
ATOM 1268 C C . PHE A 1 166 ? -3.368 3.004 -24.885 1.00 70.75 166 PHE A C 1
ATOM 1270 O O . PHE A 1 166 ? -3.715 3.008 -23.711 1.00 70.75 166 PHE A O 1
ATOM 1277 N N . ALA A 1 167 ? -4.254 2.854 -25.874 1.00 75.00 167 ALA A N 1
ATOM 1278 C CA . ALA A 1 167 ? -5.703 2.847 -25.643 1.00 75.00 167 ALA A CA 1
ATOM 1279 C C . ALA A 1 167 ? -6.149 1.838 -24.567 1.00 75.00 167 ALA A C 1
ATOM 1281 O O . ALA A 1 167 ? -7.090 2.093 -23.816 1.00 75.00 167 ALA A O 1
ATOM 1282 N N . LYS A 1 168 ? -5.465 0.690 -24.459 1.00 76.50 168 LYS A N 1
ATOM 1283 C CA . LYS A 1 168 ? -5.720 -0.295 -23.397 1.00 76.50 168 LYS A CA 1
ATOM 1284 C C . LYS A 1 168 ? -5.284 0.208 -22.018 1.00 76.50 168 LYS A C 1
ATOM 1286 O O . LYS A 1 168 ? -5.988 -0.042 -21.048 1.00 76.50 168 LYS A O 1
ATOM 1291 N N . VAL A 1 169 ? -4.148 0.899 -21.938 1.00 78.06 169 VAL A N 1
ATOM 1292 C CA . VAL A 1 169 ? -3.616 1.478 -20.697 1.00 78.06 169 VAL A CA 1
ATOM 1293 C C . VAL A 1 169 ? -4.500 2.633 -20.237 1.00 78.06 169 VAL A C 1
ATOM 1295 O O . VAL A 1 169 ? -4.888 2.656 -19.077 1.00 78.06 169 VAL A O 1
ATOM 1298 N N . THR A 1 170 ? -4.911 3.520 -21.146 1.00 73.50 170 THR A N 1
ATOM 1299 C CA . THR A 1 170 ? -5.821 4.633 -20.839 1.00 73.50 170 THR A CA 1
ATOM 1300 C C . THR A 1 170 ? -7.155 4.120 -20.297 1.00 73.50 170 THR A C 1
ATOM 1302 O O . THR A 1 170 ? -7.592 4.560 -19.243 1.00 73.50 170 THR A O 1
ATOM 1305 N N . LYS A 1 171 ? -7.738 3.084 -20.921 1.00 79.31 171 LYS A N 1
ATOM 1306 C CA . LYS A 1 171 ? -8.952 2.423 -20.406 1.00 79.31 171 LYS A CA 1
ATOM 1307 C C . LYS A 1 171 ? -8.766 1.795 -19.022 1.00 79.31 171 LYS A C 1
ATOM 1309 O O . LYS A 1 171 ? -9.702 1.783 -18.231 1.00 79.31 171 LYS A O 1
ATOM 1314 N N . LEU A 1 172 ? -7.587 1.241 -18.738 1.00 80.94 172 LEU A N 1
ATOM 1315 C CA . LEU A 1 172 ? -7.266 0.659 -17.430 1.00 80.94 172 LEU A CA 1
ATOM 1316 C C . LEU A 1 172 ? -7.160 1.746 -16.352 1.00 80.94 172 LEU A C 1
ATOM 1318 O O . LEU A 1 172 ? -7.662 1.558 -15.247 1.00 80.94 172 LEU A O 1
ATOM 1322 N N . ILE A 1 173 ? -6.561 2.888 -16.696 1.00 85.19 173 ILE A N 1
ATOM 1323 C CA . ILE A 1 173 ? -6.470 4.062 -15.822 1.00 85.19 173 ILE A CA 1
ATOM 1324 C C . ILE A 1 173 ? -7.868 4.632 -15.553 1.00 85.19 173 ILE A C 1
ATOM 1326 O O . ILE A 1 173 ? -8.219 4.822 -14.393 1.00 85.19 173 ILE A O 1
ATOM 1330 N N . ASP A 1 174 ? -8.697 4.811 -16.584 1.00 82.81 174 ASP A N 1
ATOM 1331 C CA . ASP A 1 174 ? -10.077 5.296 -16.429 1.00 82.81 174 ASP A CA 1
ATOM 1332 C C . ASP A 1 174 ? -10.920 4.356 -15.552 1.00 82.81 174 ASP A C 1
ATOM 1334 O O . ASP A 1 174 ? -11.680 4.804 -14.688 1.00 82.81 174 ASP A O 1
ATOM 1338 N N . ALA A 1 175 ? -10.754 3.039 -15.720 1.00 84.44 175 ALA A N 1
ATOM 1339 C CA . ALA A 1 175 ? -11.416 2.040 -14.885 1.00 84.44 175 ALA A CA 1
ATOM 1340 C C . ALA A 1 175 ? -10.953 2.110 -13.419 1.00 84.44 175 ALA A C 1
ATOM 1342 O O . ALA A 1 175 ? -11.778 2.001 -12.512 1.00 84.44 175 ALA A O 1
ATOM 1343 N N . MET A 1 176 ? -9.656 2.327 -13.173 1.00 84.31 176 MET A N 1
ATOM 1344 C CA . MET A 1 176 ? -9.114 2.476 -11.820 1.00 84.31 176 MET A CA 1
ATOM 1345 C C . MET A 1 176 ? -9.604 3.763 -11.151 1.00 84.31 176 MET A C 1
ATOM 1347 O O . MET A 1 176 ? -10.005 3.723 -9.994 1.00 84.31 176 MET A O 1
ATOM 1351 N N . ILE A 1 177 ? -9.641 4.882 -11.880 1.00 87.56 177 ILE A N 1
ATOM 1352 C CA . ILE A 1 177 ? -10.187 6.153 -11.380 1.00 87.56 177 ILE A CA 1
ATOM 1353 C C . ILE A 1 177 ? -11.663 5.982 -11.013 1.00 87.56 177 ILE A C 1
ATOM 1355 O O . ILE A 1 177 ? -12.071 6.358 -9.918 1.00 87.56 177 ILE A O 1
ATOM 1359 N N . THR A 1 178 ? -12.451 5.355 -11.891 1.00 90.38 178 THR A N 1
ATOM 1360 C CA . THR A 1 178 ? -13.877 5.091 -11.637 1.00 90.38 178 THR A CA 1
ATOM 1361 C C . THR A 1 178 ? -14.071 4.244 -10.380 1.00 90.38 178 THR A C 1
ATOM 1363 O O . THR A 1 178 ? -14.930 4.547 -9.554 1.00 90.38 178 THR A O 1
ATOM 1366 N N . ARG A 1 179 ? -13.246 3.205 -10.209 1.00 87.12 179 ARG A N 1
ATOM 1367 C CA . ARG A 1 179 ? -13.270 2.348 -9.023 1.00 87.12 179 ARG A CA 1
ATOM 1368 C C . ARG A 1 179 ? -12.919 3.120 -7.748 1.00 87.12 179 ARG A C 1
ATOM 1370 O O . ARG A 1 179 ? -13.667 3.029 -6.786 1.00 87.12 179 ARG A O 1
ATOM 1377 N N . LEU A 1 180 ? -11.849 3.917 -7.763 1.00 89.19 180 LEU A N 1
ATOM 1378 C CA . LEU A 1 180 ? -11.429 4.723 -6.610 1.00 89.19 180 LEU A CA 1
ATOM 1379 C C . LEU A 1 180 ? -12.483 5.764 -6.211 1.00 89.19 180 LEU A C 1
ATOM 1381 O O . LEU A 1 180 ? -12.710 5.987 -5.028 1.00 89.19 180 LEU A O 1
ATOM 1385 N N . MET A 1 181 ? -13.158 6.386 -7.183 1.00 86.44 181 MET A N 1
ATOM 1386 C CA . MET A 1 181 ? -14.256 7.318 -6.901 1.00 86.44 181 MET A CA 1
ATOM 1387 C C . MET A 1 181 ? -15.468 6.613 -6.278 1.00 86.44 181 MET A C 1
ATOM 1389 O O . MET A 1 181 ? -16.114 7.181 -5.399 1.00 86.44 181 MET A O 1
ATOM 1393 N N . ALA A 1 182 ? -15.777 5.392 -6.723 1.00 87.75 182 ALA A N 1
ATOM 1394 C CA . ALA A 1 182 ? -16.856 4.594 -6.150 1.00 87.75 182 ALA A CA 1
ATOM 1395 C C . ALA A 1 182 ? -16.532 4.154 -4.713 1.00 87.75 182 ALA A C 1
ATOM 1397 O O . ALA A 1 182 ? -17.352 4.380 -3.827 1.00 87.75 182 ALA A O 1
ATOM 1398 N N . GLU A 1 183 ? -15.330 3.615 -4.480 1.00 82.94 183 GLU A N 1
ATOM 1399 C CA . GLU A 1 183 ? -14.849 3.200 -3.153 1.00 82.94 183 GLU A CA 1
ATOM 1400 C C . GLU A 1 183 ? -14.833 4.388 -2.174 1.00 82.94 183 GLU A C 1
ATOM 1402 O O . GLU A 1 183 ? -15.376 4.285 -1.079 1.00 82.94 183 GLU A O 1
ATOM 1407 N N . ALA A 1 184 ? -14.337 5.561 -2.589 1.00 84.62 184 ALA A N 1
ATOM 1408 C CA . ALA A 1 184 ? -14.337 6.760 -1.746 1.00 84.62 184 ALA A CA 1
ATOM 1409 C C . ALA A 1 184 ? -15.751 7.234 -1.361 1.00 84.62 184 ALA A C 1
ATOM 1411 O O . ALA A 1 184 ? -15.972 7.713 -0.249 1.00 84.62 184 ALA A O 1
ATOM 1412 N N . ASN A 1 185 ? -16.719 7.118 -2.275 1.00 85.44 185 ASN A N 1
ATOM 1413 C CA . ASN A 1 185 ? -18.104 7.475 -1.981 1.00 85.44 185 ASN A CA 1
ATOM 1414 C C . ASN A 1 185 ? -18.778 6.447 -1.057 1.00 85.44 185 ASN A C 1
ATOM 1416 O O . ASN A 1 185 ? -19.570 6.831 -0.200 1.00 85.44 185 ASN A O 1
ATOM 1420 N N . GLU A 1 186 ? -18.475 5.159 -1.217 1.00 88.31 186 GLU A N 1
ATOM 1421 C CA . GLU A 1 186 ? -18.995 4.098 -0.349 1.00 88.31 186 GLU A CA 1
ATOM 1422 C C . GLU A 1 186 ? -18.433 4.216 1.078 1.00 88.31 186 GLU A C 1
ATOM 1424 O O . GLU A 1 186 ? -19.206 4.181 2.037 1.00 88.31 186 GLU A O 1
ATOM 1429 N N . ASP A 1 187 ? -17.134 4.488 1.222 1.00 85.88 187 ASP A N 1
ATOM 1430 C CA . ASP A 1 187 ? -16.492 4.734 2.519 1.00 85.88 187 ASP A CA 1
ATOM 1431 C C . ASP A 1 187 ? -17.068 5.972 3.218 1.00 85.88 187 ASP A C 1
ATOM 1433 O O . ASP A 1 187 ? -17.425 5.898 4.393 1.00 85.88 187 ASP A O 1
ATOM 1437 N N . ALA A 1 188 ? -17.257 7.086 2.499 1.00 84.88 188 ALA A N 1
ATOM 1438 C CA . ALA A 1 188 ? -17.868 8.293 3.065 1.00 84.88 188 ALA A CA 1
ATOM 1439 C C . ALA A 1 188 ? -19.316 8.051 3.536 1.00 84.88 188 ALA A C 1
ATOM 1441 O O . ALA A 1 188 ? -19.747 8.574 4.568 1.00 84.88 188 ALA A O 1
ATOM 1442 N N . GLN A 1 189 ? -20.085 7.241 2.799 1.00 85.00 189 GLN A N 1
ATOM 1443 C CA . GLN A 1 189 ? -21.432 6.842 3.215 1.00 85.00 189 GLN A CA 1
ATOM 1444 C C . GLN A 1 189 ? -21.401 5.925 4.441 1.00 85.00 189 GLN A C 1
ATOM 1446 O O . GLN A 1 189 ? -22.241 6.071 5.334 1.00 85.00 189 GLN A O 1
ATOM 1451 N N . HIS A 1 190 ? -20.446 4.997 4.503 1.00 84.38 190 HIS A N 1
ATOM 1452 C CA . HIS A 1 190 ? -20.300 4.076 5.623 1.00 84.38 190 HIS A CA 1
ATOM 1453 C C . HIS A 1 190 ? -19.840 4.787 6.901 1.00 84.38 190 HIS A C 1
ATOM 1455 O O . HIS A 1 190 ? -20.379 4.515 7.976 1.00 84.38 190 HIS A O 1
ATOM 1461 N N . GLU A 1 191 ? -18.909 5.737 6.790 1.00 86.25 191 GLU A N 1
ATOM 1462 C CA . GLU A 1 191 ? -18.481 6.615 7.883 1.00 86.25 191 GLU A CA 1
ATOM 1463 C C . GLU A 1 191 ? -19.663 7.442 8.402 1.00 86.25 191 GLU A C 1
ATOM 1465 O O . GLU A 1 191 ? -19.995 7.361 9.584 1.00 86.25 191 GLU A O 1
ATOM 1470 N N . GLY A 1 192 ? -20.402 8.118 7.513 1.00 84.50 192 GLY A N 1
ATOM 1471 C CA . GLY A 1 192 ? -21.585 8.891 7.903 1.00 84.50 192 GLY A CA 1
ATOM 1472 C C . GLY A 1 192 ? -22.692 8.043 8.547 1.00 84.50 192 GLY A C 1
ATOM 1473 O O . GLY A 1 192 ? -23.392 8.507 9.452 1.00 84.50 192 GLY A O 1
ATOM 1474 N N . PHE A 1 193 ? -22.852 6.787 8.121 1.00 89.69 193 PHE A N 1
ATOM 1475 C CA . PHE A 1 193 ? -23.749 5.834 8.776 1.00 89.69 193 PHE A CA 1
ATOM 1476 C C . PHE A 1 193 ? -23.254 5.462 10.179 1.00 89.69 193 PHE A C 1
ATOM 1478 O O . PHE A 1 193 ? -24.039 5.506 11.131 1.00 89.69 193 PHE A O 1
ATOM 1485 N N . CYS A 1 194 ? -21.965 5.141 10.319 1.00 87.69 194 CYS A N 1
ATOM 1486 C CA . CYS A 1 194 ? -21.354 4.816 11.604 1.00 87.69 194 CYS A CA 1
ATOM 1487 C C . CYS A 1 194 ? -21.488 5.979 12.591 1.00 87.69 194 CYS A C 1
ATOM 1489 O O . CYS A 1 194 ? -21.970 5.763 13.700 1.00 87.69 194 CYS A O 1
ATOM 1491 N N . ASP A 1 195 ? -21.159 7.204 12.182 1.00 86.69 195 ASP A N 1
ATOM 1492 C CA . ASP A 1 195 ? -21.255 8.398 13.027 1.00 86.69 195 ASP A CA 1
ATOM 1493 C C . ASP A 1 195 ? -22.689 8.666 13.486 1.00 86.69 195 ASP A C 1
ATOM 1495 O O . ASP A 1 195 ? -22.938 8.972 14.655 1.00 86.69 195 ASP A O 1
ATOM 1499 N N . LYS A 1 196 ? -23.664 8.496 12.586 1.00 85.12 196 LYS A N 1
ATOM 1500 C CA . LYS A 1 196 ? -25.081 8.686 12.907 1.00 85.12 196 LYS A CA 1
ATOM 1501 C C . LYS A 1 196 ? -25.584 7.666 13.923 1.00 85.12 196 LYS A C 1
ATOM 1503 O O . LYS A 1 196 ? -26.283 8.040 14.866 1.00 85.12 196 LYS A O 1
ATOM 1508 N N . GLU A 1 197 ? -25.272 6.388 13.731 1.00 88.00 197 GLU A N 1
ATOM 1509 C CA . GLU A 1 197 ? -25.709 5.334 14.650 1.00 88.00 197 GLU A CA 1
ATOM 1510 C C . GLU A 1 197 ? -24.989 5.428 16.002 1.00 88.00 197 GLU A C 1
ATOM 1512 O O . GLU A 1 197 ? -25.620 5.254 17.047 1.00 88.00 197 GLU A O 1
ATOM 1517 N N . LEU A 1 198 ? -23.707 5.804 16.010 1.00 83.94 198 LEU A N 1
ATOM 1518 C CA . LEU A 1 198 ? -22.942 6.026 17.238 1.00 83.94 198 LEU A CA 1
ATOM 1519 C C . LEU A 1 198 ? -23.483 7.242 18.010 1.00 83.94 198 LEU A C 1
ATOM 1521 O O . LEU A 1 198 ? -23.704 7.148 19.218 1.00 83.94 198 LEU A O 1
ATOM 1525 N N . GLY A 1 199 ? -23.818 8.333 17.314 1.00 86.56 199 GLY A N 1
ATOM 1526 C CA . GLY A 1 199 ? -24.464 9.510 17.900 1.00 86.56 199 GLY A CA 1
ATOM 1527 C C . GLY A 1 199 ? -25.837 9.205 18.506 1.00 86.56 199 GLY A C 1
ATOM 1528 O O . GLY A 1 199 ? -26.099 9.572 19.651 1.00 86.56 199 GLY A O 1
ATOM 1529 N N . LYS A 1 200 ? -26.701 8.465 17.796 1.00 84.44 200 LYS A N 1
ATOM 1530 C CA . LYS A 1 200 ? -27.985 8.000 18.354 1.00 84.44 200 LYS A CA 1
ATOM 1531 C C . LYS A 1 200 ? -27.778 7.134 19.592 1.00 84.44 200 LYS A C 1
ATOM 1533 O O . LYS A 1 200 ? -28.422 7.369 20.608 1.00 84.44 200 LYS A O 1
ATOM 1538 N N . SER A 1 201 ? -26.860 6.168 19.528 1.00 81.00 201 SER A N 1
ATOM 1539 C CA . SER A 1 201 ? -26.565 5.298 20.666 1.00 81.00 201 SER A CA 1
ATOM 1540 C C . SER A 1 201 ? -26.063 6.092 21.873 1.00 81.00 201 SER A C 1
ATOM 1542 O O . SER A 1 201 ? -26.391 5.736 23.004 1.00 81.00 201 SER A O 1
ATOM 1544 N N . GLN A 1 202 ? -25.281 7.152 21.658 1.00 84.19 202 GLN A N 1
ATOM 1545 C CA . GLN A 1 202 ? -24.799 8.025 22.725 1.00 84.19 202 GLN A CA 1
ATOM 1546 C C . GLN A 1 202 ? -25.934 8.846 23.349 1.00 84.19 202 GLN A C 1
ATOM 1548 O O . GLN A 1 202 ? -26.024 8.900 24.576 1.00 84.19 202 GLN A O 1
ATOM 1553 N N . ILE A 1 203 ? -26.821 9.426 22.531 1.00 82.50 203 ILE A N 1
ATOM 1554 C CA . ILE A 1 203 ? -28.002 10.165 23.004 1.00 82.50 203 ILE A CA 1
ATOM 1555 C C . ILE A 1 203 ? -28.895 9.241 23.833 1.00 82.50 203 ILE A C 1
ATOM 1557 O O . ILE A 1 203 ? -29.151 9.531 25.000 1.00 82.50 203 ILE A O 1
ATOM 1561 N N . THR A 1 204 ? -29.272 8.082 23.291 1.00 82.19 204 THR A N 1
ATOM 1562 C CA . THR A 1 204 ? -30.108 7.104 23.997 1.00 82.19 204 THR A CA 1
ATOM 1563 C C . THR A 1 204 ? -29.456 6.633 25.296 1.00 82.19 204 THR A C 1
ATOM 1565 O O . THR A 1 204 ? -30.128 6.520 26.318 1.00 82.19 204 THR A O 1
ATOM 1568 N N . ARG A 1 205 ? -28.132 6.415 25.309 1.00 84.94 205 ARG A N 1
ATOM 1569 C CA . ARG A 1 205 ? -27.396 6.092 26.540 1.00 84.94 205 ARG A CA 1
ATOM 1570 C C . ARG A 1 205 ? -27.499 7.221 27.567 1.00 84.94 205 ARG A C 1
ATOM 1572 O O . ARG A 1 205 ? -27.695 6.927 28.742 1.00 84.94 205 ARG A O 1
ATOM 1579 N N . SER A 1 206 ? -27.374 8.483 27.154 1.00 82.00 206 SER A N 1
ATOM 1580 C CA . SER A 1 206 ? -27.479 9.634 28.062 1.00 82.00 206 SER A CA 1
ATOM 1581 C C . SER A 1 206 ? -28.891 9.836 28.618 1.00 82.00 206 SER A C 1
ATOM 1583 O O . SER A 1 206 ? -29.028 10.072 29.815 1.00 82.00 206 SER A O 1
ATOM 1585 N N . GLU A 1 207 ? -29.931 9.652 27.800 1.00 84.69 207 GLU A N 1
ATOM 1586 C CA . GLU A 1 207 ? -31.333 9.724 28.233 1.00 84.69 207 GLU A CA 1
ATOM 1587 C C . GLU A 1 207 ? -31.658 8.619 29.240 1.00 84.69 207 GLU A C 1
ATOM 1589 O O . GLU A 1 207 ? -32.127 8.912 30.336 1.00 84.69 207 GLU A O 1
ATOM 1594 N N . LEU A 1 208 ? -31.318 7.365 28.917 1.00 84.88 208 LEU A N 1
ATOM 1595 C CA . LEU A 1 208 ? -31.512 6.229 29.823 1.00 84.88 208 LEU A CA 1
ATOM 1596 C C . LEU A 1 208 ? -30.733 6.403 31.132 1.00 84.88 208 LEU A C 1
ATOM 1598 O O . LEU A 1 208 ? -31.233 6.045 32.192 1.00 84.88 208 LEU A O 1
ATOM 1602 N N . THR A 1 209 ? -29.521 6.967 31.080 1.00 85.12 209 THR A N 1
ATOM 1603 C CA . THR A 1 209 ? -28.742 7.261 32.296 1.00 85.12 209 THR A CA 1
ATOM 1604 C C . THR A 1 209 ? -29.434 8.333 33.140 1.00 85.12 209 THR A C 1
ATOM 1606 O O . THR A 1 209 ? -29.587 8.147 34.341 1.00 85.12 209 THR A O 1
ATOM 1609 N N . GLY A 1 210 ? -29.940 9.404 32.521 1.00 84.75 210 GLY A N 1
ATOM 1610 C CA . GLY A 1 210 ? -30.690 10.444 33.228 1.00 84.75 210 GLY A CA 1
ATOM 1611 C C . GLY A 1 210 ? -32.013 9.944 33.822 1.00 84.75 210 GLY A C 1
ATOM 1612 O O . GLY A 1 210 ? -32.386 10.349 34.923 1.00 84.75 210 GLY A O 1
ATOM 1613 N N . GLU A 1 211 ? -32.715 9.038 33.137 1.00 86.94 211 GLU A N 1
ATOM 1614 C CA . GLU A 1 211 ? -33.898 8.367 33.691 1.00 86.94 211 GLU A CA 1
ATOM 1615 C C . GLU A 1 211 ? -33.544 7.474 34.883 1.00 86.94 211 GLU A C 1
ATOM 1617 O O . GLU A 1 211 ? -34.257 7.502 35.886 1.00 86.94 211 GLU A O 1
ATOM 1622 N N . ILE A 1 212 ? -32.436 6.730 34.812 1.00 85.44 212 ILE A N 1
ATOM 1623 C CA . ILE A 1 212 ? -31.929 5.931 35.937 1.00 85.44 212 ILE A CA 1
ATOM 1624 C C . ILE A 1 212 ? -31.607 6.831 37.133 1.00 85.44 212 ILE A C 1
ATOM 1626 O O . ILE A 1 212 ? -32.035 6.520 38.245 1.00 85.44 212 ILE A O 1
ATOM 1630 N N . ASP A 1 213 ? -30.915 7.951 36.923 1.00 87.12 213 ASP A N 1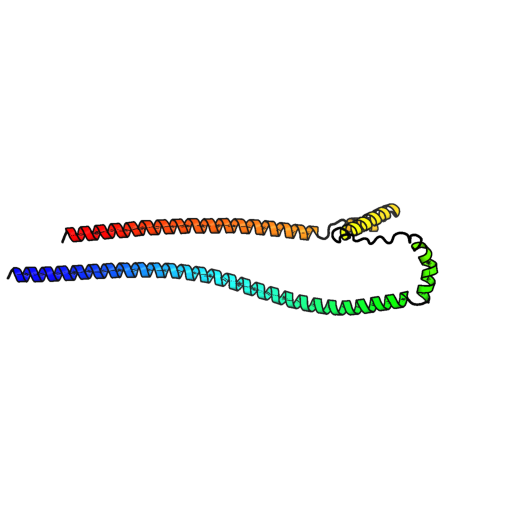
ATOM 1631 C CA . ASP A 1 213 ? -30.567 8.897 37.991 1.00 87.12 213 ASP A CA 1
ATOM 1632 C C . ASP A 1 213 ? -31.824 9.511 38.623 1.00 87.12 213 ASP A C 1
ATOM 1634 O O . ASP A 1 213 ? -31.941 9.600 39.846 1.00 87.12 213 ASP A O 1
ATOM 1638 N N . ARG A 1 214 ? -32.816 9.876 37.801 1.00 86.06 214 ARG A N 1
ATOM 1639 C CA . ARG A 1 214 ? -34.099 10.411 38.274 1.00 86.06 214 ARG A CA 1
ATOM 1640 C C . ARG A 1 214 ? -34.895 9.385 39.077 1.00 86.06 214 ARG A C 1
ATOM 1642 O O . ARG A 1 214 ? -35.447 9.729 40.120 1.00 86.06 214 ARG A O 1
ATOM 1649 N N . LEU A 1 215 ? -34.989 8.149 38.587 1.00 84.38 215 LEU A N 1
ATOM 1650 C CA . LEU A 1 215 ? -35.667 7.063 39.296 1.00 84.38 215 LEU A CA 1
ATOM 1651 C C . LEU A 1 215 ? -34.943 6.726 40.601 1.00 84.38 215 LEU A C 1
ATOM 1653 O O . LEU A 1 215 ? -35.606 6.491 41.604 1.00 84.38 215 LEU A O 1
ATOM 1657 N N . SER A 1 216 ? -33.609 6.771 40.608 1.00 82.44 216 SER A N 1
ATOM 1658 C CA . SER A 1 216 ? -32.805 6.575 41.819 1.00 82.44 216 SER A CA 1
ATOM 1659 C C . SER A 1 216 ? -33.096 7.664 42.854 1.00 82.44 216 SER A C 1
ATOM 1661 O O . SER A 1 216 ? -33.447 7.342 43.983 1.00 82.44 216 SER A O 1
ATOM 1663 N N . ALA A 1 217 ? -33.098 8.939 42.450 1.00 87.06 217 ALA A N 1
ATOM 1664 C CA . ALA A 1 217 ? -33.441 10.049 43.340 1.00 87.06 217 ALA A CA 1
ATOM 1665 C C . ALA A 1 217 ? -34.875 9.952 43.897 1.00 87.06 217 ALA A C 1
ATOM 1667 O O . ALA A 1 217 ? -35.103 10.233 45.070 1.00 87.06 217 ALA A O 1
ATOM 1668 N N . ALA A 1 218 ? -35.847 9.528 43.082 1.00 82.06 218 ALA A N 1
ATOM 1669 C CA . ALA A 1 218 ? -37.225 9.325 43.535 1.00 82.06 218 ALA A CA 1
ATOM 1670 C C . ALA A 1 218 ? -37.361 8.141 44.510 1.00 82.06 218 ALA A C 1
ATOM 1672 O O . ALA A 1 218 ? -38.168 8.193 45.437 1.00 82.06 218 ALA A O 1
ATOM 1673 N N . ILE A 1 219 ? -36.579 7.075 44.312 1.00 80.25 219 ILE A N 1
ATOM 1674 C CA . ILE A 1 219 ? -36.500 5.953 45.255 1.00 80.25 219 ILE A CA 1
ATOM 1675 C C . ILE A 1 219 ? -35.911 6.426 46.587 1.00 80.25 219 ILE A C 1
ATOM 1677 O O . ILE A 1 219 ? -36.438 6.054 47.634 1.00 80.25 219 ILE A O 1
ATOM 1681 N N . ASP A 1 220 ? -34.862 7.247 46.562 1.00 82.06 220 ASP A N 1
ATOM 1682 C CA . ASP A 1 220 ? -34.217 7.761 47.773 1.00 82.06 220 ASP A CA 1
ATOM 1683 C C . ASP A 1 220 ? -35.124 8.732 48.547 1.00 82.06 220 ASP A C 1
ATOM 1685 O O . ASP A 1 220 ? -35.254 8.604 49.762 1.00 82.06 220 ASP A O 1
ATOM 1689 N N . ASP A 1 221 ? -35.842 9.622 47.856 1.00 79.56 221 ASP A N 1
ATOM 1690 C CA . ASP A 1 221 ? -36.868 10.494 48.453 1.00 79.56 221 ASP A CA 1
ATOM 1691 C C . ASP A 1 221 ? -38.026 9.682 49.064 1.00 79.56 221 ASP A C 1
ATOM 1693 O O . ASP A 1 221 ? -38.449 9.910 50.200 1.00 79.56 221 ASP A O 1
ATOM 1697 N N . GLY A 1 222 ? -38.489 8.649 48.351 1.00 76.56 222 GLY A N 1
ATOM 1698 C CA . GLY A 1 222 ? -39.500 7.722 48.855 1.00 76.56 222 GLY A CA 1
ATOM 1699 C C . GLY A 1 222 ? -39.043 6.975 50.111 1.00 76.56 222 GLY A C 1
ATOM 1700 O O . GLY A 1 222 ? -39.794 6.894 51.082 1.00 76.56 222 GLY A O 1
ATOM 1701 N N . LYS A 1 223 ? -37.801 6.474 50.136 1.00 72.19 223 LYS A N 1
ATOM 1702 C CA . LYS A 1 223 ? -37.200 5.851 51.330 1.00 72.19 223 LYS A CA 1
ATOM 1703 C C . LYS A 1 223 ? -37.088 6.839 52.496 1.00 72.19 223 LYS A C 1
ATOM 1705 O O . LYS A 1 223 ? -37.374 6.456 53.629 1.00 72.19 223 LYS A O 1
ATOM 1710 N N . ALA A 1 224 ? -36.715 8.090 52.221 1.00 72.94 224 ALA A N 1
ATOM 1711 C CA . ALA A 1 224 ? -36.602 9.151 53.221 1.00 72.94 224 ALA A CA 1
ATOM 1712 C C . ALA A 1 224 ? -37.959 9.596 53.788 1.00 72.94 224 ALA A C 1
ATOM 1714 O O . ALA A 1 224 ? -38.015 10.061 54.916 1.00 72.94 224 ALA A O 1
ATOM 1715 N N . THR A 1 225 ? -39.046 9.444 53.029 1.00 70.31 225 THR A N 1
ATOM 1716 C CA . THR A 1 225 ? -40.410 9.771 53.485 1.00 70.31 225 THR A CA 1
ATOM 1717 C C . THR A 1 225 ? -41.045 8.634 54.298 1.00 70.31 225 THR A C 1
ATOM 1719 O O . THR A 1 225 ? -41.973 8.858 55.073 1.00 70.31 225 THR A O 1
ATOM 1722 N N . ILE A 1 226 ? -40.587 7.396 54.082 1.00 66.25 226 ILE A N 1
ATOM 1723 C CA . ILE A 1 226 ? -41.040 6.196 54.807 1.00 66.25 226 ILE A CA 1
ATOM 1724 C C . ILE A 1 226 ? -40.282 6.018 56.136 1.00 66.25 226 ILE A C 1
ATOM 1726 O O . ILE A 1 226 ? -40.806 5.362 57.038 1.00 66.25 226 ILE A O 1
ATOM 1730 N N . SER A 1 227 ? -39.078 6.592 56.246 1.00 43.44 227 SER A N 1
ATOM 1731 C CA . SER A 1 227 ? -38.278 6.648 57.481 1.00 43.44 227 SER A CA 1
ATOM 1732 C C . SER A 1 227 ? -38.652 7.860 58.333 1.00 43.44 227 SER A C 1
ATOM 1734 O O . SER A 1 227 ? -38.594 7.733 59.575 1.00 43.44 227 SER A O 1
#

Radius of gyration: 43.96 Å; chains: 1; bounding box: 79×39×135 Å

Organism: NCBI:txid327968

Secondary structure (DSSP, 8-state):
-HHHHHHHHHHHHHHHHHHHHHHHHHHHHHHHHHHHHHHHHHHHHHHHHHHHHHHHHHHHHHHHHHHHHHHHHHHHHHHHHHHHHHHHHHHHHHHHHHSHHHHHHHHHHHTTT-TT----------TTSHHHHHHHHHHHHHHHHHHHTT-HHHHHHHHHTTS-TTHHHHHHHHHHHHHHHHHHHHHHHHHHHHHHHHHHHHHHHHHHHHHHHHHHHHHHHHHHHH-

pLDDT: mean 80.33, std 13.76, range [43.44, 97.0]

Sequence (227 aa):
EEMNSKHAHDMISQDLTDSIENAQKDIAEKTVTKQRKAEKAALDKKQLGATTNVKAENENTLAATTTECTEKKLSFAEKQKLRKEEIEAVQKAVEILSSPEVAGNAEKYLSMAQARSGATALVQMGEANHAQGVHRRIREFLASEASRLHSQRLGLLAEKMAADPFAKVTKLIDAMITRLMAEANEDAQHEGFCDKELGKSQITRSELTGEIDRLSAAIDDGKATIS

Foldseek 3Di:
DVVVVVVVVVVVVVVVVVVVVVVVVVVVVVVVVVVVVVVVVVVVVVVVVVVVVVVVVVVVVVVVVVVVVVVVVVVVVVVVVVVVVVVVVVVVVVVVCPDCVNVVCCVVPVVVPPPPPDDPDPPPDDDPCVVVVVLLVQLVVLCVVCVVVVPPVSPVVSVVSVPDPCPVVVVVVVVVVVVVVVVVVVVVVVVVVVVVVVVVVVVVVVVVVVVVVVVVVVVVVVVVVVD